Protein AF-0000000077277908 (afdb_homodimer)

Foldseek 3Di:
DPLPQLLVLLLCLVPQDDDVPDDPVVSVVVSVVSVVSNPCVPDDPVCNVFVVVQSVLLNPDPDPVLSVVQSVCGPVRTSVNSCVSVVVVVVVD/DPLPQLLVLLLCLVPQDDDVPDDPVVSVVVSVVSVVSNPCVPDDPVCNVFVVVQSVLLNPDPDPVLSVVQSVCGPVRTSVNSCVSVVVVVVVD

Structure (mmCIF, N/CA/C/O backbone):
data_AF-0000000077277908-model_v1
#
loop_
_entity.id
_entity.type
_entity.pdbx_description
1 polymer 'Uncharacterized protein'
#
loop_
_atom_site.group_PDB
_atom_site.id
_atom_site.type_symbol
_atom_site.label_atom_id
_atom_site.label_alt_id
_atom_site.label_comp_id
_atom_site.label_asym_id
_atom_site.label_entity_id
_atom_site.label_seq_id
_atom_site.pdbx_PDB_ins_code
_atom_site.Cartn_x
_atom_site.Cartn_y
_atom_site.Cartn_z
_atom_site.occupancy
_atom_site.B_iso_or_equiv
_atom_site.auth_seq_id
_atom_site.auth_comp_id
_atom_site.auth_asym_id
_atom_site.auth_atom_id
_atom_site.pdbx_PDB_model_num
ATOM 1 N N . MET A 1 1 ? 16.125 -21.125 9.836 1 35.72 1 MET A N 1
ATOM 2 C CA . MET A 1 1 ? 15.539 -19.875 10.289 1 35.72 1 MET A CA 1
ATOM 3 C C . MET A 1 1 ? 14.305 -19.516 9.453 1 35.72 1 MET A C 1
ATOM 5 O O . MET A 1 1 ? 14.375 -19.484 8.227 1 35.72 1 MET A O 1
ATOM 9 N N . PRO A 1 2 ? 13.102 -19.781 9.789 1 49.22 2 PRO A N 1
ATOM 10 C CA . PRO A 1 2 ? 11.922 -19.797 8.922 1 49.22 2 PRO A CA 1
ATOM 11 C C . PRO A 1 2 ? 11.734 -18.484 8.164 1 49.22 2 PRO A C 1
ATOM 13 O O . PRO A 1 2 ? 11.961 -17.406 8.719 1 49.22 2 PRO A O 1
ATOM 16 N N . THR A 1 3 ? 12.305 -18.391 6.949 1 59.72 3 THR A N 1
ATOM 17 C CA . THR A 1 3 ? 12.289 -17.188 6.113 1 59.72 3 THR A CA 1
ATOM 18 C C . THR A 1 3 ? 10.898 -16.562 6.105 1 59.72 3 THR A C 1
ATOM 20 O O . THR A 1 3 ? 9.906 -17.234 5.816 1 59.72 3 THR A O 1
ATOM 23 N N . GLU A 1 4 ? 10.594 -15.633 6.988 1 71.31 4 GLU A N 1
ATOM 24 C CA . GLU A 1 4 ? 9.32 -14.922 7.031 1 71.31 4 GLU A CA 1
ATOM 25 C C . GLU A 1 4 ? 8.797 -14.648 5.625 1 71.31 4 GLU A C 1
ATOM 27 O O . GLU A 1 4 ? 9.555 -14.273 4.73 1 71.31 4 GLU A O 1
ATOM 32 N N . ASN A 1 5 ? 7.645 -15.328 5.305 1 84.81 5 ASN A N 1
ATOM 33 C CA . ASN A 1 5 ? 6.957 -15.156 4.031 1 84.81 5 ASN A CA 1
ATOM 34 C C . ASN A 1 5 ? 6.621 -13.695 3.768 1 84.81 5 ASN A C 1
ATOM 36 O O . ASN A 1 5 ? 5.758 -13.117 4.434 1 84.81 5 ASN A O 1
ATOM 40 N N . ARG A 1 6 ? 7.469 -13.062 2.994 1 87.38 6 ARG A N 1
ATOM 41 C CA . ARG A 1 6 ? 7.324 -11.641 2.699 1 87.38 6 ARG A CA 1
ATOM 42 C C . ARG A 1 6 ? 5.918 -11.32 2.203 1 87.38 6 ARG A C 1
ATOM 44 O O . ARG A 1 6 ? 5.34 -10.297 2.572 1 87.38 6 ARG A O 1
ATOM 51 N N . CYS A 1 7 ? 5.34 -12.297 1.502 1 89.69 7 CYS A N 1
ATOM 52 C CA . CYS A 1 7 ? 4.02 -12.078 0.917 1 89.69 7 CYS A CA 1
ATOM 53 C C . CYS A 1 7 ? 2.947 -12.016 1.997 1 89.69 7 CYS A C 1
ATOM 55 O O . CYS A 1 7 ? 2.07 -11.148 1.959 1 89.69 7 CYS A O 1
ATOM 57 N N . ILE A 1 8 ? 3.098 -12.891 2.9 1 91.81 8 ILE A N 1
ATOM 58 C CA . ILE A 1 8 ? 2.113 -12.945 3.977 1 91.81 8 ILE A CA 1
ATOM 59 C C . ILE A 1 8 ? 2.252 -11.703 4.859 1 91.81 8 ILE A C 1
ATOM 61 O O . ILE A 1 8 ? 1.251 -11.086 5.238 1 91.81 8 ILE A O 1
ATOM 65 N N . GLU A 1 9 ? 3.467 -11.375 5.129 1 93.12 9 GLU A N 1
ATOM 66 C CA . GLU A 1 9 ? 3.709 -10.211 5.973 1 93.12 9 GLU A CA 1
ATOM 67 C C . GLU A 1 9 ? 3.197 -8.93 5.309 1 93.12 9 GLU A C 1
ATOM 69 O O . GLU A 1 9 ? 2.559 -8.102 5.961 1 93.12 9 GLU A O 1
ATOM 74 N N . ARG A 1 10 ? 3.447 -8.844 4.035 1 92.75 10 ARG A N 1
ATOM 75 C CA . ARG A 1 10 ? 2.988 -7.668 3.301 1 92.75 10 ARG A CA 1
ATOM 76 C C . ARG A 1 10 ? 1.467 -7.637 3.205 1 92.75 10 ARG A C 1
ATOM 78 O O . ARG A 1 10 ? 0.858 -6.566 3.223 1 92.75 10 ARG A O 1
ATOM 85 N N . PHE A 1 11 ? 0.903 -8.797 3.172 1 92.75 11 PHE A N 1
ATOM 86 C CA . PHE A 1 11 ? -0.553 -8.875 3.137 1 92.75 11 PHE A CA 1
ATOM 87 C C . PHE A 1 11 ? -1.155 -8.383 4.449 1 92.75 11 PHE A C 1
ATOM 89 O O . PHE A 1 11 ? -2.113 -7.609 4.445 1 92.75 11 PHE A O 1
ATOM 96 N N . VAL A 1 12 ? -0.606 -8.812 5.473 1 93.62 12 VAL A N 1
ATOM 97 C CA . VAL A 1 12 ? -1.076 -8.406 6.793 1 93.62 12 VAL A CA 1
ATOM 98 C C . VAL A 1 12 ? -0.91 -6.895 6.957 1 93.62 12 VAL A C 1
ATOM 100 O O . VAL A 1 12 ? -1.822 -6.211 7.43 1 93.62 12 VAL A O 1
ATOM 103 N N . PHE A 1 13 ? 0.178 -6.391 6.543 1 94 13 PHE A N 1
ATOM 104 C CA . PHE A 1 13 ? 0.449 -4.957 6.602 1 94 13 PHE A CA 1
ATOM 105 C C . PHE A 1 13 ? -0.586 -4.18 5.797 1 94 13 PHE A C 1
ATOM 107 O O . PHE A 1 13 ? -1.162 -3.209 6.293 1 94 13 PHE A O 1
ATOM 114 N N . ASN A 1 14 ? -0.792 -4.656 4.598 1 92.5 14 ASN A N 1
ATOM 115 C CA . ASN A 1 14 ? -1.685 -3.949 3.688 1 92.5 14 ASN A CA 1
ATOM 116 C C . ASN A 1 14 ? -3.135 -4.023 4.152 1 92.5 14 ASN A C 1
ATOM 118 O O . ASN A 1 14 ? -3.922 -3.111 3.889 1 92.5 14 ASN A O 1
ATOM 122 N N . THR A 1 15 ? -3.516 -5.043 4.906 1 91.62 15 THR A N 1
ATOM 123 C CA . THR A 1 15 ? -4.902 -5.23 5.309 1 91.62 15 THR A CA 1
ATOM 124 C C . THR A 1 15 ? -5.125 -4.723 6.73 1 91.62 15 THR A C 1
ATOM 126 O O . THR A 1 15 ? -6.258 -4.699 7.219 1 91.62 15 THR A O 1
ATOM 129 N N . TRP A 1 16 ? -4.055 -4.305 7.336 1 93.25 16 TRP A N 1
ATOM 130 C CA . TRP A 1 16 ? -4.176 -3.773 8.688 1 93.25 16 TRP A CA 1
ATOM 131 C C . TRP A 1 16 ? -4.98 -2.48 8.695 1 93.25 16 TRP A C 1
ATOM 133 O O . TRP A 1 16 ? -4.742 -1.587 7.883 1 93.25 16 TRP A O 1
ATOM 143 N N . GLN A 1 17 ? -5.953 -2.443 9.539 1 91.62 17 GLN A N 1
ATOM 144 C CA . GLN A 1 17 ? -6.805 -1.265 9.648 1 91.62 17 GLN A CA 1
ATOM 145 C C . GLN A 1 17 ? -6.84 -0.739 11.078 1 91.62 17 GLN A C 1
ATOM 147 O O . GLN A 1 17 ? -6.742 -1.513 12.031 1 91.62 17 GLN A O 1
ATOM 152 N N . GLN A 1 18 ? -7.09 0.529 11.109 1 92.31 18 GLN A N 1
ATOM 153 C CA . GLN A 1 18 ? -7.23 1.148 12.422 1 92.31 18 GLN A CA 1
ATOM 154 C C . GLN A 1 18 ? -8.523 0.705 13.102 1 92.31 18 GLN A C 1
ATOM 156 O O . GLN A 1 18 ? -9.594 0.734 12.492 1 92.31 18 GLN A O 1
ATOM 161 N N . GLN A 1 19 ? -8.359 0.273 14.367 1 90.44 19 GLN A N 1
ATOM 162 C CA . GLN A 1 19 ? -9.523 -0.157 15.133 1 90.44 19 GLN A CA 1
ATOM 163 C C . GLN A 1 19 ? -10.305 1.04 15.664 1 90.44 19 GLN A C 1
ATOM 165 O O . GLN A 1 19 ? -9.734 2.109 15.891 1 90.44 19 GLN A O 1
ATOM 170 N N . PRO A 1 20 ? -11.633 0.754 15.797 1 87.94 20 PRO A N 1
ATOM 171 C CA . PRO A 1 20 ? -12.422 1.844 16.375 1 87.94 20 PRO A CA 1
ATOM 172 C C . PRO A 1 20 ? -11.914 2.275 17.75 1 87.94 20 PRO A C 1
ATOM 174 O O . PRO A 1 20 ? -11.734 1.438 18.641 1 87.94 20 PRO A O 1
ATOM 177 N N . GLY A 1 21 ? -11.609 3.459 17.938 1 87.94 21 GLY A N 1
ATOM 178 C CA . GLY A 1 21 ? -11.141 3.977 19.203 1 87.94 21 GLY A CA 1
ATOM 179 C C . GLY A 1 21 ? -9.633 3.93 19.359 1 87.94 21 GLY A C 1
ATOM 180 O O . GLY A 1 21 ? -9.086 4.402 20.359 1 87.94 21 GLY A O 1
ATOM 181 N N . GLU A 1 22 ? -8.977 3.35 18.438 1 93.06 22 GLU A N 1
ATOM 182 C CA . GLU A 1 22 ? -7.516 3.287 18.469 1 93.06 22 GLU A CA 1
ATOM 183 C C . GLU A 1 22 ? -6.898 4.621 18.062 1 93.06 22 GLU A C 1
ATOM 185 O O . GLU A 1 22 ? -7.168 5.129 16.969 1 93.06 22 GLU A O 1
ATOM 190 N N . PRO A 1 23 ? -6.172 5.133 19.078 1 93.06 23 PRO A N 1
ATOM 191 C CA . PRO A 1 23 ? -5.492 6.371 18.688 1 93.06 23 PRO A CA 1
ATOM 192 C C . PRO A 1 23 ? -4.574 6.191 17.484 1 93.06 23 PRO A C 1
ATOM 194 O O . PRO A 1 23 ? -3.953 5.137 17.328 1 93.06 23 PRO A O 1
ATOM 197 N N . VAL A 1 24 ? -4.508 7.215 16.688 1 93.94 24 VAL A N 1
ATOM 198 C CA . VAL A 1 24 ? -3.725 7.18 15.453 1 93.94 24 VAL A CA 1
ATOM 199 C C . VAL A 1 24 ? -2.268 6.863 15.773 1 93.94 24 VAL A C 1
ATOM 201 O O . VAL A 1 24 ? -1.595 6.16 15.016 1 93.94 24 VAL A O 1
ATOM 204 N N . ALA A 1 25 ? -1.73 7.355 16.859 1 93.81 25 ALA A N 1
ATOM 205 C CA . ALA A 1 25 ? -0.344 7.109 17.25 1 93.81 25 ALA A CA 1
ATOM 206 C C . ALA A 1 25 ? -0.086 5.617 17.438 1 93.81 25 ALA A C 1
ATOM 208 O O . ALA A 1 25 ? 0.958 5.102 17.031 1 93.81 25 ALA A O 1
ATOM 209 N N . GLU A 1 26 ? -1.045 4.961 18 1 95.12 26 GLU A N 1
ATOM 210 C CA . GLU A 1 26 ? -0.924 3.52 18.203 1 95.12 26 GLU A CA 1
ATOM 211 C C . GLU A 1 2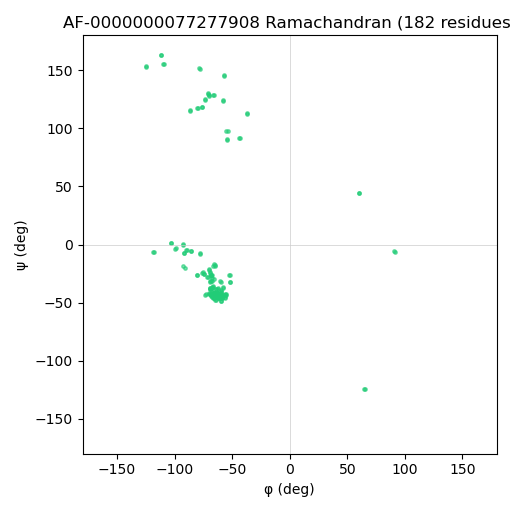6 ? -1.071 2.76 16.891 1 95.12 26 GLU A C 1
ATOM 213 O O . GLU A 1 26 ? -0.353 1.788 16.656 1 95.12 26 GLU A O 1
ATOM 218 N N . PHE A 1 27 ? -2.041 3.244 16.188 1 95 27 PHE A N 1
ATOM 219 C CA . PHE A 1 27 ? -2.271 2.646 14.867 1 95 27 PHE A CA 1
ATOM 220 C C . PHE A 1 27 ? -1.009 2.705 14.023 1 95 27 PHE A C 1
ATOM 222 O O . PHE A 1 27 ? -0.587 1.694 13.453 1 95 27 PHE A O 1
ATOM 229 N N . VAL A 1 28 ? -0.341 3.832 13.992 1 95.38 28 VAL A N 1
ATOM 230 C CA . VAL A 1 28 ? 0.857 4.039 13.188 1 95.38 28 VAL A CA 1
ATOM 231 C C . VAL A 1 28 ? 2.002 3.189 13.734 1 95.38 28 VAL A C 1
ATOM 233 O O . VAL A 1 28 ? 2.795 2.637 12.969 1 95.38 28 VAL A O 1
ATOM 236 N N . ALA A 1 29 ? 2.07 3.105 15.039 1 95.75 29 ALA A N 1
ATOM 237 C CA . ALA A 1 29 ? 3.094 2.258 15.648 1 95.75 29 ALA A CA 1
ATOM 238 C C . ALA A 1 29 ? 2.936 0.806 15.203 1 95.75 29 ALA A C 1
ATOM 240 O O . ALA A 1 29 ? 3.926 0.122 14.93 1 95.75 29 ALA A O 1
ATOM 241 N N . ASP A 1 30 ? 1.704 0.417 15.164 1 95.94 30 ASP A N 1
ATOM 242 C CA . ASP A 1 30 ? 1.42 -0.938 14.695 1 95.94 30 ASP A CA 1
ATOM 243 C C . ASP A 1 30 ? 1.831 -1.116 13.234 1 95.94 30 ASP A C 1
ATOM 245 O O . ASP A 1 30 ? 2.449 -2.121 12.883 1 95.94 30 ASP A O 1
ATOM 249 N N . LEU A 1 31 ? 1.535 -0.118 12.422 1 95.12 31 LEU A N 1
ATOM 250 C CA . LEU A 1 31 ? 1.876 -0.174 11 1 95.12 31 LEU A CA 1
ATOM 251 C C . LEU A 1 31 ? 3.387 -0.243 10.805 1 95.12 31 LEU A C 1
ATOM 253 O O . LEU A 1 31 ? 3.879 -1.032 10 1 95.12 31 LEU A O 1
ATOM 257 N N . LEU A 1 32 ? 4.133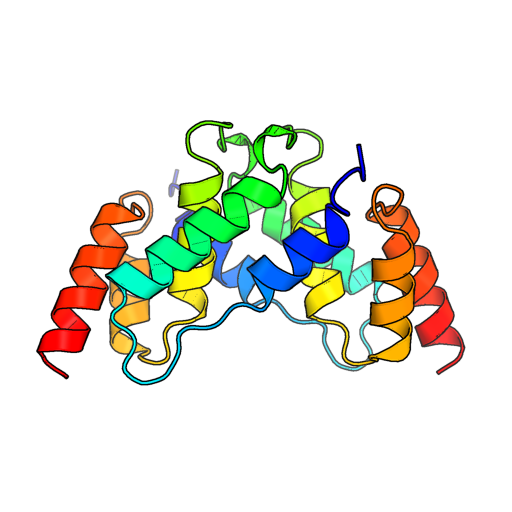 0.532 11.578 1 95.44 32 LEU A N 1
ATOM 258 C CA . LEU A 1 32 ? 5.586 0.552 11.477 1 95.44 32 LEU A CA 1
ATOM 259 C C . LEU A 1 32 ? 6.18 -0.776 11.938 1 95.44 32 LEU A C 1
ATOM 261 O O . LEU A 1 32 ? 7.164 -1.254 11.359 1 95.44 32 LEU A O 1
ATOM 265 N N . ARG A 1 33 ? 5.59 -1.279 12.883 1 95.06 33 ARG A N 1
ATOM 266 C CA . ARG A 1 33 ? 6.027 -2.588 13.367 1 95.06 33 ARG A CA 1
ATOM 267 C C . ARG A 1 33 ? 5.812 -3.66 12.297 1 95.06 33 ARG A C 1
ATOM 269 O O . ARG A 1 33 ? 6.711 -4.457 12.023 1 95.06 33 ARG A O 1
ATOM 276 N N . LEU A 1 34 ? 4.621 -3.615 11.758 1 94.69 34 LEU A N 1
ATOM 277 C CA . LEU A 1 34 ? 4.309 -4.578 10.711 1 94.69 34 LEU A CA 1
ATOM 278 C C . LEU A 1 34 ? 5.207 -4.371 9.492 1 94.69 34 LEU A C 1
ATOM 280 O O . LEU A 1 34 ? 5.699 -5.336 8.906 1 94.69 34 LEU A O 1
ATOM 284 N N . ALA A 1 35 ? 5.441 -3.135 9.109 1 94.19 35 ALA A N 1
ATOM 285 C CA . ALA A 1 35 ? 6.27 -2.791 7.957 1 94.19 35 ALA A CA 1
ATOM 286 C C . ALA A 1 35 ? 7.691 -3.322 8.125 1 94.19 35 ALA A C 1
ATOM 288 O O . ALA A 1 35 ? 8.352 -3.656 7.137 1 94.19 35 ALA A O 1
ATOM 289 N N . SER A 1 36 ? 8.164 -3.385 9.359 1 92.88 36 SER A N 1
ATOM 290 C CA . SER A 1 36 ? 9.531 -3.805 9.648 1 92.88 36 SER A CA 1
ATOM 291 C C . SER A 1 36 ? 9.758 -5.266 9.266 1 92.88 36 SER A C 1
ATOM 293 O O . SER A 1 36 ? 10.891 -5.691 9.047 1 92.88 36 SER A O 1
ATOM 295 N N . THR A 1 37 ? 8.664 -6.008 9.094 1 91.94 37 THR A N 1
ATOM 296 C CA . THR A 1 37 ? 8.781 -7.426 8.766 1 91.94 37 THR A CA 1
ATOM 297 C C . THR A 1 37 ? 8.5 -7.66 7.281 1 91.94 37 THR A C 1
ATOM 299 O O . THR A 1 37 ? 8.594 -8.789 6.797 1 91.94 37 THR A O 1
ATOM 302 N N . CYS A 1 38 ? 8.234 -6.676 6.508 1 92.38 38 CYS A N 1
ATOM 303 C CA . CYS A 1 38 ? 7.805 -6.797 5.117 1 92.38 38 CYS A CA 1
ATOM 304 C C . CYS A 1 38 ? 9 -6.75 4.172 1 92.38 38 CYS A C 1
ATOM 306 O O . CYS A 1 38 ? 8.852 -6.953 2.967 1 92.38 38 CYS A O 1
ATOM 308 N N . GLN A 1 39 ? 10.172 -6.48 4.668 1 90.75 39 GLN A N 1
ATOM 309 C CA . GLN A 1 39 ? 11.398 -6.402 3.883 1 90.75 39 GLN A CA 1
ATOM 310 C C . GLN A 1 39 ? 11.297 -5.312 2.818 1 90.75 39 GLN A C 1
ATOM 312 O O . GLN A 1 39 ? 11.703 -5.52 1.673 1 90.75 39 GLN A O 1
ATOM 317 N N . PHE A 1 40 ? 10.828 -4.219 3.146 1 91.5 40 PHE A N 1
ATOM 318 C CA . PHE A 1 40 ? 10.727 -3.104 2.215 1 91.5 40 PHE A CA 1
ATOM 319 C C . PHE A 1 40 ? 12.102 -2.541 1.885 1 91.5 40 PHE A C 1
ATOM 321 O O . PHE A 1 40 ? 12.273 -1.853 0.876 1 91.5 40 PHE A O 1
ATOM 328 N N . GLU A 1 41 ? 13.016 -2.803 2.748 1 88.31 41 GLU A N 1
ATOM 329 C CA . GLU A 1 41 ? 14.383 -2.324 2.543 1 88.31 41 GLU A CA 1
ATOM 330 C C . GLU A 1 41 ? 15.016 -2.979 1.32 1 88.31 41 GLU A C 1
ATOM 332 O O . GLU A 1 41 ? 16.047 -2.51 0.822 1 88.31 41 GLU A O 1
ATOM 337 N N . LYS A 1 42 ? 14.398 -4.078 0.939 1 87.19 42 LYS A N 1
ATOM 338 C CA . LYS A 1 42 ? 14.922 -4.789 -0.223 1 87.19 42 LYS A CA 1
ATOM 339 C C . LYS A 1 42 ? 14.359 -4.219 -1.52 1 87.19 42 LYS A C 1
ATOM 341 O O . LYS A 1 42 ? 14.781 -4.602 -2.611 1 87.19 42 LYS A O 1
ATOM 346 N N .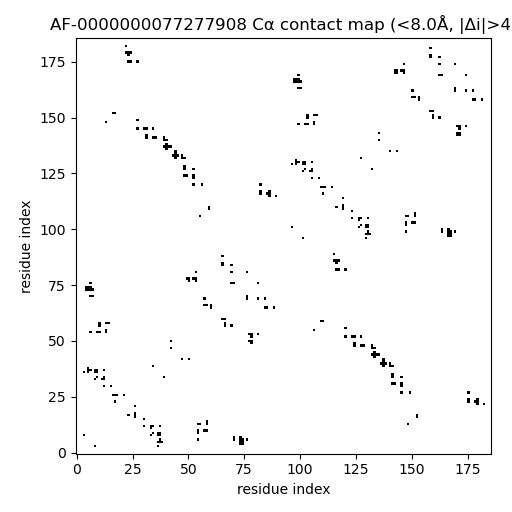 LEU A 1 43 ? 13.461 -3.324 -1.374 1 89.94 43 LEU A N 1
ATOM 347 C CA . LEU A 1 43 ? 12.867 -2.711 -2.557 1 89.94 43 LEU A CA 1
ATOM 348 C C . LEU A 1 43 ? 13.875 -1.805 -3.262 1 89.94 43 LEU A C 1
ATOM 350 O O . LEU A 1 43 ? 14.641 -1.095 -2.605 1 89.94 43 LEU A O 1
ATOM 354 N N . THR A 1 44 ? 14.031 -1.997 -4.527 1 89.88 44 THR A N 1
ATOM 355 C CA . THR A 1 44 ? 14.891 -1.173 -5.371 1 89.88 44 THR A CA 1
ATOM 356 C C . THR A 1 44 ? 14.055 -0.319 -6.32 1 89.88 44 THR A C 1
ATOM 358 O O . THR A 1 44 ? 12.875 -0.599 -6.539 1 89.88 44 THR A O 1
ATOM 361 N N . PRO A 1 45 ? 14.594 0.767 -6.766 1 89.19 45 PRO A N 1
ATOM 362 C CA . PRO A 1 45 ? 13.859 1.599 -7.723 1 89.19 45 PRO A CA 1
ATOM 363 C C . PRO A 1 45 ? 13.359 0.809 -8.93 1 89.19 45 PRO A C 1
ATOM 365 O O . PRO A 1 45 ? 12.359 1.182 -9.547 1 89.19 45 PRO A O 1
ATOM 368 N N . GLU A 1 46 ? 14.086 -0.298 -9.227 1 89.12 46 GLU A N 1
ATOM 369 C CA . GLU A 1 46 ? 13.742 -1.099 -10.398 1 89.12 46 GLU A CA 1
ATOM 370 C C . GLU A 1 46 ? 12.578 -2.037 -10.109 1 89.12 46 GLU A C 1
ATOM 372 O O . GLU A 1 46 ? 11.828 -2.398 -11.016 1 89.12 46 GLU A O 1
ATOM 377 N N . ASN A 1 47 ? 12.391 -2.408 -8.906 1 91.62 47 ASN A N 1
ATOM 378 C CA . ASN A 1 47 ? 11.391 -3.43 -8.602 1 91.62 47 ASN A CA 1
ATOM 379 C C . ASN A 1 47 ? 10.297 -2.891 -7.695 1 91.62 47 ASN A C 1
ATOM 381 O O . ASN A 1 47 ? 9.289 -3.564 -7.461 1 91.62 47 ASN A O 1
ATOM 385 N N . VAL A 1 48 ? 10.438 -1.698 -7.215 1 92.38 48 VAL A N 1
ATOM 386 C CA . VAL A 1 48 ? 9.547 -1.129 -6.207 1 92.38 48 VAL A CA 1
ATOM 387 C C . VAL A 1 48 ? 8.125 -1.021 -6.773 1 92.38 48 VAL A C 1
ATOM 389 O O . VAL A 1 48 ? 7.152 -1.347 -6.094 1 92.38 48 VAL A O 1
ATOM 392 N N . ASN A 1 49 ? 7.973 -0.61 -8.016 1 93.81 49 ASN A N 1
ATOM 393 C CA . ASN A 1 49 ? 6.656 -0.485 -8.625 1 93.81 49 ASN A CA 1
ATOM 394 C C . ASN A 1 49 ? 5.961 -1.837 -8.742 1 93.81 49 ASN A C 1
ATOM 396 O O . ASN A 1 49 ? 4.762 -1.948 -8.461 1 93.81 49 ASN A O 1
ATOM 400 N N . ASP A 1 50 ? 6.742 -2.848 -9.055 1 93.81 50 ASP A N 1
ATOM 401 C CA . ASP A 1 50 ? 6.211 -4.199 -9.188 1 93.81 50 ASP A CA 1
ATOM 402 C C . ASP A 1 50 ? 5.773 -4.754 -7.836 1 93.81 50 ASP A C 1
ATOM 404 O O . ASP A 1 50 ? 4.695 -5.344 -7.719 1 93.81 50 ASP A O 1
ATOM 408 N N . GLU A 1 51 ? 6.613 -4.523 -6.902 1 92.5 51 GLU A N 1
ATOM 409 C CA . GLU A 1 51 ? 6.371 -5.066 -5.566 1 92.5 51 GLU A CA 1
ATOM 410 C C . GLU A 1 51 ? 5.152 -4.41 -4.918 1 92.5 51 GLU A C 1
ATOM 412 O O . GLU A 1 51 ? 4.316 -5.09 -4.328 1 92.5 51 GLU A O 1
ATOM 417 N N . LEU A 1 52 ? 5.039 -3.115 -5.047 1 92.75 52 LEU A N 1
ATOM 418 C CA . LEU A 1 52 ? 3.914 -2.395 -4.465 1 92.75 52 LEU A CA 1
ATOM 419 C C . LEU A 1 52 ? 2.617 -2.732 -5.191 1 92.75 52 LEU A C 1
ATOM 421 O O . LEU A 1 52 ? 1.567 -2.881 -4.559 1 92.75 52 LEU A O 1
ATOM 425 N N . SER A 1 53 ? 2.684 -2.865 -6.426 1 94.62 53 SER A N 1
ATOM 426 C CA . SER A 1 53 ? 1.518 -3.244 -7.219 1 94.62 53 SER A CA 1
ATOM 427 C C . SER A 1 53 ? 1.062 -4.66 -6.887 1 94.62 53 SER A C 1
ATOM 429 O O . SER A 1 53 ? -0.139 -4.941 -6.859 1 94.62 53 SER A O 1
ATOM 431 N N . LEU A 1 54 ? 2.066 -5.539 -6.734 1 94.25 54 LEU A N 1
ATOM 432 C CA . LEU A 1 54 ? 1.762 -6.906 -6.332 1 94.25 54 LEU A CA 1
ATOM 433 C C . LEU A 1 54 ? 0.964 -6.93 -5.031 1 94.25 54 LEU A C 1
ATOM 435 O O . LEU A 1 54 ? -0.012 -7.672 -4.91 1 94.25 54 LEU A O 1
ATOM 439 N N . GLY A 1 55 ? 1.391 -6.109 -4.102 1 92.06 55 GLY A N 1
ATOM 440 C CA . GLY A 1 55 ? 0.646 -6.008 -2.857 1 92.06 55 GLY A CA 1
ATOM 441 C C . GLY A 1 55 ? -0.793 -5.57 -3.057 1 92.06 55 GLY A C 1
ATOM 442 O O . GLY A 1 55 ? -1.712 -6.168 -2.494 1 92.06 55 GLY A O 1
ATOM 443 N N . LYS A 1 56 ? -0.908 -4.586 -3.895 1 92.62 56 LYS A N 1
ATOM 444 C CA . LYS A 1 56 ? -2.24 -4.066 -4.195 1 92.62 56 LYS A CA 1
ATOM 445 C C . LYS A 1 56 ? -3.102 -5.125 -4.879 1 92.62 56 LYS A C 1
ATOM 447 O O . LYS A 1 56 ? -4.293 -5.242 -4.594 1 92.62 56 LYS A O 1
ATOM 452 N N . LEU A 1 57 ? -2.518 -5.816 -5.75 1 94.12 57 LEU A N 1
ATOM 453 C CA . LEU A 1 57 ? -3.219 -6.871 -6.477 1 94.12 57 LEU A CA 1
ATOM 454 C C . LEU A 1 57 ? -3.705 -7.957 -5.52 1 94.12 57 LEU A C 1
ATOM 456 O O . LEU A 1 57 ? -4.875 -8.344 -5.559 1 94.12 57 LEU A O 1
ATOM 460 N N . VAL A 1 58 ? -2.871 -8.383 -4.645 1 93.69 58 VAL A N 1
ATOM 461 C CA . VAL A 1 58 ? -3.186 -9.469 -3.717 1 93.69 58 VAL A CA 1
ATOM 462 C C . VAL A 1 58 ? -4.305 -9.031 -2.775 1 93.69 58 VAL A C 1
ATOM 464 O O . VAL A 1 58 ? -5.25 -9.781 -2.531 1 93.69 58 VAL A O 1
ATOM 467 N N . CYS A 1 59 ? -4.234 -7.844 -2.324 1 90.75 59 CYS A N 1
ATOM 468 C CA . CYS A 1 59 ? -5.219 -7.332 -1.381 1 90.75 59 CYS A CA 1
ATOM 469 C C . CYS A 1 59 ? -6.539 -7.035 -2.078 1 90.75 59 CYS A C 1
ATOM 471 O O . CYS A 1 59 ? -7.602 -7.078 -1.454 1 90.75 59 CYS A O 1
ATOM 473 N N . GLY A 1 60 ? -6.465 -6.773 -3.34 1 89.81 60 GLY A N 1
ATOM 474 C CA . GLY A 1 60 ? -7.648 -6.359 -4.074 1 89.81 60 GLY A CA 1
ATOM 475 C C . GLY A 1 60 ? -8.43 -7.523 -4.656 1 89.81 60 GLY A C 1
ATOM 476 O O . GLY A 1 60 ? -9.5 -7.336 -5.238 1 89.81 60 GLY A O 1
ATOM 477 N N . LEU A 1 61 ? -7.922 -8.656 -4.523 1 91.12 61 LEU A N 1
ATOM 478 C CA . LEU A 1 61 ? -8.586 -9.82 -5.086 1 91.12 61 LEU A CA 1
ATOM 479 C C . LEU A 1 61 ? -9.82 -10.188 -4.273 1 91.12 61 LEU A C 1
ATOM 481 O O . LEU A 1 61 ? -9.742 -10.375 -3.057 1 91.12 61 LEU A O 1
ATOM 485 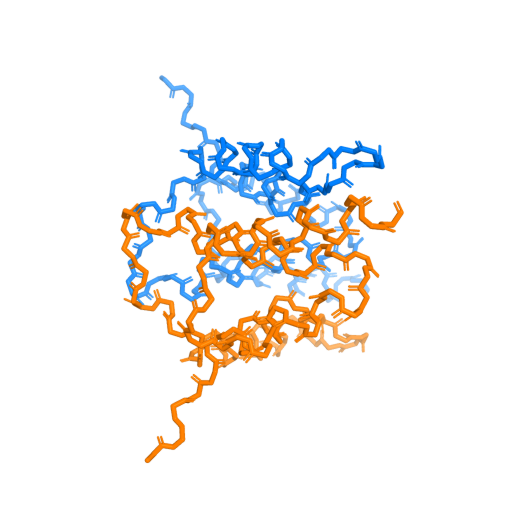N N . PRO A 1 62 ? -10.977 -10.273 -4.969 1 85.75 62 PRO A N 1
ATOM 486 C CA . PRO A 1 62 ? -12.203 -10.641 -4.258 1 85.75 62 PRO A CA 1
ATOM 487 C C . PRO A 1 62 ? -12.273 -12.133 -3.938 1 85.75 62 PRO A C 1
ATOM 489 O O . PRO A 1 62 ? -12.938 -12.531 -2.979 1 85.75 62 PRO A O 1
ATOM 492 N N . ASP A 1 63 ? -11.57 -12.93 -4.703 1 88.94 63 ASP A N 1
ATOM 493 C CA . ASP A 1 63 ? -11.586 -14.383 -4.543 1 88.94 63 ASP A CA 1
ATOM 494 C C . ASP A 1 63 ? -10.562 -14.836 -3.508 1 88.94 63 ASP A C 1
ATOM 496 O O . ASP A 1 63 ? -9.352 -14.742 -3.744 1 88.94 63 ASP A O 1
ATOM 500 N N . SER A 1 64 ? -11.117 -15.383 -2.477 1 92.25 64 SER A N 1
ATOM 501 C CA . SER A 1 64 ? -10.242 -15.797 -1.385 1 92.25 64 SER A CA 1
ATOM 502 C C . SER A 1 64 ? -9.383 -16.984 -1.79 1 92.25 64 SER A C 1
ATOM 504 O O . SER A 1 64 ? -8.258 -17.141 -1.31 1 92.25 64 SER A O 1
ATOM 506 N N . ALA A 1 65 ? -9.93 -17.828 -2.658 1 93.62 65 ALA A N 1
ATOM 507 C CA . ALA A 1 65 ? -9.172 -18.984 -3.111 1 93.62 65 ALA A CA 1
ATOM 508 C C . ALA A 1 65 ? -7.938 -18.562 -3.898 1 93.62 65 ALA A C 1
ATOM 510 O O . ALA A 1 65 ? -6.852 -19.109 -3.705 1 93.62 65 ALA A O 1
ATOM 511 N N . VAL A 1 66 ? -8.156 -17.594 -4.77 1 93.94 66 VAL A N 1
ATOM 512 C CA . VAL A 1 66 ? -7.051 -17.094 -5.578 1 93.94 66 VAL A CA 1
ATOM 513 C C . VAL A 1 66 ? -6.031 -16.391 -4.68 1 93.94 66 VAL A C 1
ATOM 515 O O . VAL A 1 66 ? -4.82 -16.578 -4.844 1 93.94 66 VAL A O 1
ATOM 518 N N . ARG A 1 67 ? -6.465 -15.648 -3.76 1 93.44 67 ARG A N 1
ATOM 519 C CA . ARG A 1 67 ? -5.602 -14.969 -2.801 1 93.44 67 ARG A CA 1
ATOM 520 C C . ARG A 1 67 ? -4.75 -15.961 -2.021 1 93.44 67 ARG A C 1
ATOM 522 O O . ARG A 1 67 ? -3.545 -15.766 -1.863 1 93.44 67 ARG A O 1
ATOM 529 N N . HIS A 1 68 ? -5.371 -17 -1.551 1 94.12 68 HIS A N 1
ATOM 530 C CA . HIS A 1 68 ? -4.668 -18.031 -0.794 1 94.12 68 HIS A CA 1
ATOM 531 C C . HIS A 1 68 ? -3.57 -18.672 -1.633 1 94.12 68 HIS A C 1
ATOM 533 O O . HIS A 1 68 ? -2.475 -18.938 -1.133 1 94.12 68 HIS A O 1
ATOM 539 N N . ARG A 1 69 ? -3.898 -18.938 -2.828 1 93.75 69 ARG A N 1
ATOM 540 C CA . ARG A 1 69 ? -2.926 -19.516 -3.748 1 93.75 69 ARG A CA 1
ATOM 541 C C . ARG A 1 69 ? -1.713 -18.594 -3.908 1 93.75 69 ARG A C 1
ATOM 543 O O . ARG A 1 69 ? -0.573 -19.062 -3.902 1 93.75 69 ARG A O 1
ATOM 550 N N . LEU A 1 70 ? -1.957 -17.328 -4.059 1 94.06 70 LEU A N 1
ATOM 551 C CA . LEU A 1 70 ? -0.875 -16.359 -4.195 1 94.06 70 LEU A CA 1
ATOM 552 C C . LEU A 1 70 ? -0.01 -16.328 -2.938 1 94.06 70 LEU A C 1
ATOM 554 O O . LEU A 1 70 ? 1.22 -16.359 -3.025 1 94.06 70 LEU A O 1
ATOM 558 N N . LEU A 1 71 ? -0.586 -16.328 -1.767 1 93.5 71 LEU A N 1
ATOM 559 C CA . LEU A 1 71 ? 0.122 -16.25 -0.493 1 93.5 71 LEU A CA 1
ATOM 560 C C . LEU A 1 71 ? 0.944 -17.516 -0.258 1 93.5 71 LEU A C 1
ATOM 562 O O . LEU A 1 71 ? 2.004 -17.469 0.372 1 93.5 71 LEU A O 1
ATOM 566 N N . GLU A 1 72 ? 0.429 -18.594 -0.837 1 92.06 72 GLU A N 1
ATOM 567 C CA . GLU A 1 72 ? 1.116 -19.875 -0.688 1 92.06 72 GLU A CA 1
ATOM 568 C C . GLU A 1 72 ? 2.439 -19.875 -1.446 1 92.06 72 GLU A C 1
ATOM 570 O O . GLU A 1 72 ? 3.359 -20.625 -1.094 1 92.06 72 GLU A O 1
ATOM 575 N N . GLU A 1 73 ? 2.48 -19.031 -2.436 1 91.5 73 GLU A N 1
ATOM 576 C CA . GLU A 1 73 ? 3.721 -18.953 -3.201 1 91.5 73 GLU A CA 1
ATOM 577 C C . GLU A 1 73 ? 4.852 -18.375 -2.359 1 91.5 73 GLU A C 1
ATOM 579 O O . GLU A 1 73 ? 6.023 -18.656 -2.605 1 91.5 73 GLU A O 1
ATOM 584 N N . GLY A 1 74 ? 4.531 -17.578 -1.375 1 85.12 74 GLY A N 1
ATOM 585 C CA . GLY A 1 74 ? 5.496 -17.016 -0.443 1 85.12 74 GLY A CA 1
ATOM 586 C C . GLY A 1 74 ? 6.488 -16.078 -1.106 1 85.12 74 GLY A C 1
ATOM 587 O O . GLY A 1 74 ? 6.098 -15.156 -1.824 1 85.12 74 GLY A O 1
ATOM 588 N N . ASN A 1 75 ? 7.836 -16.406 -0.921 1 85.94 75 ASN A N 1
ATOM 589 C CA . ASN A 1 75 ? 8.922 -15.547 -1.396 1 85.94 75 ASN A CA 1
ATOM 590 C C . ASN A 1 75 ? 9.141 -15.703 -2.898 1 85.94 75 ASN A C 1
ATOM 592 O O . ASN A 1 75 ? 9.82 -14.883 -3.52 1 85.94 75 ASN A O 1
ATOM 596 N N . ASN A 1 76 ? 8.453 -16.656 -3.451 1 88.38 76 ASN A N 1
ATOM 597 C CA . ASN A 1 76 ? 8.609 -16.906 -4.879 1 88.38 76 ASN A CA 1
ATOM 598 C C . ASN A 1 76 ? 7.566 -16.141 -5.695 1 88.38 76 ASN A C 1
ATOM 600 O O . ASN A 1 76 ? 7.602 -16.156 -6.926 1 88.38 76 ASN A O 1
ATOM 604 N N . LEU A 1 77 ? 6.785 -15.469 -5.02 1 92.69 77 LEU A N 1
ATOM 605 C CA . LEU A 1 77 ? 5.707 -14.766 -5.711 1 92.69 77 LEU A CA 1
ATOM 606 C C . LEU A 1 77 ? 6.219 -13.477 -6.34 1 92.69 77 LEU A C 1
ATOM 608 O O . LEU A 1 77 ? 6.84 -12.656 -5.664 1 92.69 77 LEU A O 1
ATOM 612 N N . THR A 1 78 ? 6.152 -13.375 -7.648 1 93.38 78 THR A N 1
ATOM 613 C CA . THR A 1 78 ? 6.457 -12.156 -8.391 1 93.38 78 THR A CA 1
ATOM 614 C C . THR A 1 78 ? 5.195 -11.586 -9.023 1 93.38 78 THR A C 1
ATOM 616 O O . THR A 1 78 ? 4.16 -12.25 -9.086 1 93.38 78 THR A O 1
ATOM 619 N N . LEU A 1 79 ? 5.27 -10.375 -9.406 1 94.88 79 LEU A N 1
ATOM 620 C CA . LEU A 1 79 ? 4.125 -9.742 -10.062 1 94.88 79 LEU A CA 1
ATOM 621 C C . LEU A 1 79 ? 3.695 -10.539 -11.289 1 94.88 79 LEU A C 1
ATOM 623 O O . LEU A 1 79 ? 2.502 -10.773 -11.492 1 94.88 79 LEU A O 1
ATOM 627 N N . ASP A 1 80 ? 4.688 -10.977 -12.055 1 94.88 80 ASP A N 1
ATOM 628 C CA . ASP A 1 80 ? 4.395 -11.742 -13.258 1 94.88 80 ASP A CA 1
ATOM 629 C C . ASP A 1 80 ? 3.688 -13.055 -12.914 1 94.88 80 ASP A C 1
ATOM 631 O O . ASP A 1 80 ? 2.707 -13.422 -13.562 1 94.88 80 ASP A O 1
ATOM 635 N N . LYS A 1 81 ? 4.176 -13.711 -11.945 1 95.25 81 LYS A N 1
ATOM 636 C CA . LYS A 1 81 ? 3.564 -14.969 -11.516 1 95.25 81 LYS A CA 1
ATOM 637 C C . LYS A 1 81 ? 2.152 -14.734 -10.992 1 95.25 81 LYS A C 1
ATOM 639 O O . LYS A 1 81 ? 1.243 -15.523 -11.266 1 95.25 81 LYS A O 1
ATOM 644 N N . ALA A 1 82 ? 1.972 -13.719 -10.227 1 95.88 82 ALA A N 1
ATOM 645 C CA . ALA A 1 82 ? 0.659 -13.367 -9.688 1 95.88 82 ALA A CA 1
ATOM 646 C C . ALA A 1 82 ? -0.345 -13.117 -10.805 1 95.88 82 ALA A C 1
ATOM 648 O O . ALA A 1 82 ? -1.473 -13.617 -10.766 1 95.88 82 ALA A O 1
ATOM 649 N N . ILE A 1 83 ? 0.073 -12.383 -11.781 1 95.38 83 ILE A N 1
ATOM 650 C CA . ILE A 1 83 ? -0.784 -12.078 -12.922 1 95.38 83 ILE A CA 1
ATOM 651 C C . ILE A 1 83 ? -1.221 -13.375 -13.602 1 95.38 83 ILE A C 1
ATOM 653 O O . ILE A 1 83 ? -2.396 -13.547 -13.93 1 95.38 83 ILE A O 1
ATOM 657 N N . THR A 1 84 ? -0.25 -14.234 -13.75 1 95.31 84 THR A N 1
ATOM 658 C CA . THR A 1 84 ? -0.518 -15.508 -14.414 1 95.31 84 THR A CA 1
ATOM 659 C C . THR A 1 84 ? -1.546 -16.328 -13.625 1 95.31 84 THR A C 1
ATOM 661 O O . THR A 1 84 ? -2.496 -16.844 -14.211 1 95.31 84 THR A O 1
ATOM 664 N N . ILE A 1 85 ? -1.409 -16.391 -12.383 1 94.88 85 ILE A N 1
ATOM 665 C CA . ILE A 1 85 ? -2.303 -17.172 -11.523 1 94.88 85 ILE A CA 1
ATOM 666 C C . ILE A 1 85 ? -3.701 -16.562 -11.555 1 94.88 85 ILE A C 1
ATOM 668 O O . ILE A 1 85 ? -4.695 -17.266 -11.719 1 94.88 85 ILE A O 1
ATOM 672 N N . VAL A 1 86 ? -3.789 -15.266 -11.422 1 94.19 86 VAL A N 1
ATOM 673 C CA . VAL A 1 86 ? -5.07 -14.57 -11.383 1 94.19 86 VAL A CA 1
ATOM 674 C C . VAL A 1 86 ? -5.754 -14.672 -12.75 1 94.19 86 VAL A C 1
ATOM 676 O O . VAL A 1 86 ? -6.969 -14.883 -12.828 1 94.19 86 VAL A O 1
ATOM 679 N N . GLN A 1 87 ? -4.926 -14.492 -13.75 1 92.81 87 GLN A N 1
ATOM 680 C CA . GLN A 1 87 ? -5.461 -14.602 -15.109 1 92.81 87 GLN A CA 1
ATOM 681 C C . GLN A 1 87 ? -6.086 -15.969 -15.344 1 92.81 87 GLN A C 1
ATOM 683 O O . GL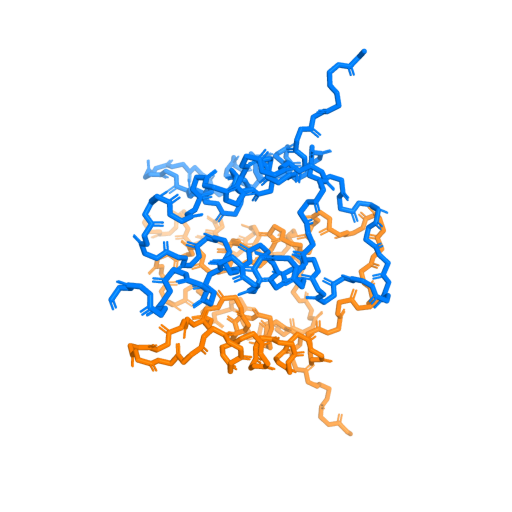N A 1 87 ? -7.133 -16.078 -15.984 1 92.81 87 GLN A O 1
ATOM 688 N N . CYS A 1 88 ? -5.418 -16.984 -14.898 1 92.12 88 CYS A N 1
ATOM 689 C CA . CYS A 1 88 ? -5.926 -18.344 -15.016 1 92.12 88 CYS A CA 1
ATOM 690 C C . CYS A 1 88 ? -7.227 -18.516 -14.242 1 92.12 88 CYS A C 1
ATOM 692 O O . CYS A 1 88 ? -8.164 -19.141 -14.719 1 92.12 88 CYS A O 1
ATOM 694 N N . ALA A 1 89 ? -7.32 -17.891 -13.094 1 89.31 89 ALA A N 1
ATOM 695 C CA . ALA A 1 89 ? -8.523 -17.969 -12.266 1 89.31 89 ALA A CA 1
ATOM 696 C C . ALA A 1 89 ? -9.688 -17.219 -12.922 1 89.31 89 ALA A C 1
ATOM 698 O O . ALA A 1 89 ? -10.836 -17.641 -12.828 1 89.31 89 ALA A O 1
ATOM 699 N N . GLU A 1 90 ? -9.391 -16.094 -13.57 1 87.19 90 GLU A N 1
ATOM 700 C CA . GLU A 1 90 ? -10.406 -15.305 -14.266 1 87.19 90 GLU A CA 1
ATOM 701 C C . GLU A 1 90 ? -10.969 -16.062 -15.469 1 87.19 90 GLU A C 1
ATOM 703 O O . GLU A 1 90 ? -12.125 -15.867 -15.844 1 87.19 90 GLU A O 1
ATOM 708 N N . GLN A 1 91 ? -10.086 -16.75 -16.047 1 85.12 91 GLN A N 1
ATOM 709 C CA . GLN A 1 91 ? -10.508 -17.5 -17.219 1 85.12 91 GLN A CA 1
ATOM 710 C C . GLN A 1 91 ? -11.391 -18.688 -16.828 1 85.12 91 GLN A C 1
ATOM 712 O O . GLN A 1 91 ? -12.289 -19.062 -17.578 1 85.12 91 GLN A O 1
ATOM 717 N N . VAL A 1 92 ? -11.164 -19.188 -15.609 1 76.81 92 VAL A N 1
ATOM 718 C CA . VAL A 1 92 ? -11.914 -20.359 -15.195 1 76.81 92 VAL A CA 1
ATOM 719 C C . VAL A 1 92 ? -13.203 -19.938 -14.484 1 76.81 92 VAL A C 1
ATOM 721 O O . VAL A 1 92 ? -14.125 -20.734 -14.328 1 76.81 92 VAL A O 1
ATOM 724 N N . ALA A 1 93 ? -13.148 -18.672 -14.023 1 64.69 93 ALA A N 1
ATOM 725 C CA . ALA A 1 93 ? -14.383 -18.203 -13.391 1 64.69 93 ALA A CA 1
ATOM 726 C C . ALA A 1 93 ? -15.43 -17.844 -14.438 1 64.69 93 ALA A C 1
ATOM 728 O O . ALA A 1 93 ? -15.18 -17.953 -15.641 1 64.69 93 ALA A O 1
ATOM 729 N N . MET B 1 1 ? 7.188 23.906 -13.484 1 35.38 1 MET B N 1
ATOM 730 C CA . MET B 1 1 ? 6.797 22.531 -13.812 1 35.38 1 MET B CA 1
ATOM 731 C C . MET B 1 1 ? 5.969 21.922 -12.688 1 35.38 1 MET B C 1
ATOM 733 O O . MET B 1 1 ? 6.387 21.938 -11.531 1 35.38 1 MET B O 1
ATOM 737 N N . PRO B 1 2 ? 4.691 21.875 -12.672 1 49.41 2 PRO B N 1
ATOM 738 C CA . PRO B 1 2 ? 3.832 21.625 -11.516 1 49.41 2 PRO B CA 1
ATOM 739 C C . PRO B 1 2 ? 4.18 20.328 -10.781 1 49.41 2 PRO B C 1
ATOM 741 O O . PRO B 1 2 ? 4.484 19.328 -11.43 1 49.41 2 PRO B O 1
ATOM 744 N N . THR B 1 3 ? 5.078 20.406 -9.789 1 59.88 3 THR B N 1
ATOM 745 C CA . THR B 1 3 ? 5.578 19.266 -9.031 1 59.88 3 THR B CA 1
ATOM 746 C C . THR B 1 3 ? 4.438 18.312 -8.656 1 59.88 3 THR B C 1
ATOM 748 O O . THR B 1 3 ? 3.438 18.75 -8.07 1 59.88 3 THR B O 1
ATOM 751 N N . GLU B 1 4 ? 4.125 17.312 -9.445 1 71.75 4 GLU B N 1
ATOM 752 C CA . GLU B 1 4 ? 3.096 16.312 -9.156 1 71.75 4 GLU B CA 1
ATOM 753 C C . GLU B 1 4 ? 3.07 15.961 -7.676 1 71.75 4 GLU B C 1
ATOM 755 O O . GLU B 1 4 ? 4.121 15.805 -7.051 1 71.75 4 GLU B O 1
ATOM 760 N N . ASN B 1 5 ? 1.926 16.375 -7.027 1 84.81 5 ASN B N 1
ATOM 761 C CA . ASN B 1 5 ? 1.688 16.078 -5.617 1 84.81 5 ASN B CA 1
ATOM 762 C C . ASN B 1 5 ? 1.802 14.594 -5.328 1 84.81 5 ASN B C 1
ATOM 764 O O . ASN B 1 5 ? 0.952 13.805 -5.754 1 84.81 5 ASN B O 1
ATOM 768 N N . ARG B 1 6 ? 2.965 14.211 -4.84 1 87.56 6 ARG B N 1
ATOM 769 C CA . ARG B 1 6 ? 3.254 12.805 -4.57 1 87.56 6 ARG B CA 1
ATOM 770 C C . ARG B 1 6 ? 2.16 12.172 -3.715 1 87.56 6 ARG B C 1
ATOM 772 O O . ARG B 1 6 ? 1.771 11.023 -3.941 1 87.56 6 ARG B O 1
ATOM 779 N N . CYS B 1 7 ? 1.575 13.008 -2.84 1 89.62 7 CYS B N 1
ATOM 780 C CA . CYS B 1 7 ? 0.563 12.5 -1.922 1 89.62 7 CYS B CA 1
ATOM 781 C C . CYS B 1 7 ? -0.719 12.141 -2.666 1 89.62 7 CYS B C 1
ATOM 783 O O . CYS B 1 7 ? -1.316 11.094 -2.418 1 89.62 7 CYS B O 1
ATOM 785 N N . ILE B 1 8 ? -1.043 13.008 -3.545 1 91.69 8 ILE B N 1
ATOM 786 C CA . ILE B 1 8 ? -2.27 12.781 -4.305 1 91.69 8 ILE B CA 1
ATOM 787 C C . ILE B 1 8 ? -2.092 11.586 -5.23 1 91.69 8 ILE B C 1
ATOM 789 O O . ILE B 1 8 ? -2.98 10.734 -5.336 1 91.69 8 ILE B O 1
ATOM 793 N N . GLU B 1 9 ? -0.955 11.539 -5.84 1 93.06 9 GLU B N 1
ATOM 794 C CA . GLU B 1 9 ? -0.685 10.438 -6.754 1 93.06 9 GLU B CA 1
ATOM 795 C C . GLU B 1 9 ? -0.673 9.094 -6.02 1 93.06 9 GLU B C 1
ATOM 797 O O . GLU B 1 9 ? -1.247 8.117 -6.492 1 93.06 9 GLU B O 1
ATOM 802 N N . ARG B 1 10 ? -0.067 9.109 -4.867 1 92.69 10 ARG B N 1
ATOM 803 C CA . ARG B 1 10 ? -0.01 7.887 -4.07 1 92.69 10 ARG B CA 1
ATOM 804 C C . ARG B 1 10 ? -1.395 7.5 -3.562 1 92.69 10 ARG B C 1
ATOM 806 O O . ARG B 1 10 ? -1.71 6.316 -3.447 1 92.69 10 ARG B O 1
ATOM 813 N N . PHE B 1 11 ? -2.182 8.484 -3.328 1 92.75 11 PHE B N 1
ATOM 814 C CA . PHE B 1 11 ? -3.545 8.219 -2.887 1 92.75 11 PHE B CA 1
ATOM 815 C C . PHE B 1 11 ? -4.352 7.551 -3.996 1 92.75 11 PHE B C 1
ATOM 817 O O . PHE B 1 11 ? -5.059 6.57 -3.756 1 92.75 11 PHE B O 1
ATOM 824 N N . VAL B 1 12 ? -4.234 8.07 -5.121 1 93.75 12 VAL B N 1
ATOM 825 C CA . VAL B 1 12 ? -4.938 7.516 -6.273 1 93.75 12 VAL B CA 1
ATOM 826 C C . VAL B 1 12 ? -4.469 6.086 -6.527 1 93.75 12 VAL B C 1
ATOM 828 O O . VAL B 1 12 ? -5.285 5.188 -6.75 1 93.75 12 VAL B O 1
ATOM 831 N N . PHE B 1 13 ? -3.221 5.871 -6.449 1 94 13 PHE B N 1
ATOM 832 C CA . PHE B 1 13 ? -2.643 4.543 -6.625 1 94 13 PHE B CA 1
ATOM 833 C C . PHE B 1 13 ? -3.197 3.568 -5.594 1 94 13 PHE B C 1
ATOM 835 O O . PHE B 1 13 ? -3.637 2.471 -5.941 1 94 13 PHE B O 1
ATOM 842 N N . ASN B 1 14 ? -3.172 4.027 -4.371 1 92.56 14 ASN B N 1
ATOM 843 C CA . ASN B 1 14 ? -3.582 3.158 -3.275 1 92.56 14 ASN B CA 1
ATOM 844 C C . ASN B 1 14 ? -5.078 2.865 -3.32 1 92.56 14 ASN B C 1
ATOM 846 O O . ASN B 1 14 ? -5.52 1.804 -2.881 1 92.56 14 ASN B O 1
ATOM 850 N N . THR B 1 15 ? -5.883 3.734 -3.895 1 91.5 15 THR B N 1
ATOM 851 C CA . THR B 1 15 ? -7.332 3.57 -3.898 1 91.5 15 THR B CA 1
ATOM 852 C C . THR B 1 15 ? -7.805 2.973 -5.223 1 91.5 15 THR B C 1
ATOM 854 O O . THR B 1 15 ? -8.984 2.662 -5.379 1 91.5 15 THR B O 1
ATOM 857 N N . TRP B 1 16 ? -6.875 2.791 -6.098 1 93.19 16 TRP B N 1
ATOM 858 C CA . TRP B 1 16 ? -7.227 2.197 -7.383 1 93.19 16 TRP B CA 1
ATOM 859 C C . TRP B 1 16 ? -7.676 0.75 -7.211 1 93.19 16 TRP B C 1
ATOM 861 O O . TRP B 1 16 ? -7.023 -0.029 -6.508 1 93.19 16 TRP B O 1
ATOM 871 N N . GLN B 1 17 ? -8.805 0.459 -7.766 1 91.62 17 GLN B N 1
ATOM 872 C CA . GLN B 1 17 ? -9.344 -0.892 -7.672 1 91.62 17 GLN B CA 1
ATOM 873 C C . GLN B 1 17 ? -9.648 -1.464 -9.055 1 91.62 17 GLN B C 1
ATOM 875 O O . GLN B 1 17 ? -10 -0.725 -9.969 1 91.62 17 GLN B O 1
ATOM 880 N N . GLN B 1 18 ? -9.578 -2.754 -9.055 1 92.25 18 GLN B N 1
ATOM 881 C CA . GLN B 1 18 ? -9.922 -3.438 -10.297 1 92.25 18 GLN B CA 1
ATOM 882 C C . GLN B 1 18 ? -11.414 -3.352 -10.578 1 92.25 18 GLN B C 1
ATOM 884 O O . GLN B 1 18 ? -12.234 -3.627 -9.703 1 92.25 18 GLN B O 1
ATOM 889 N N . GLN B 1 19 ? -11.734 -2.934 -11.82 1 90.38 19 GLN B N 1
ATOM 890 C CA . GLN B 1 19 ? -13.133 -2.828 -12.219 1 90.38 19 GLN B CA 1
ATOM 891 C C . GLN B 1 19 ? -13.711 -4.199 -12.562 1 90.38 19 GLN B C 1
ATOM 893 O O . GLN B 1 19 ? -12.977 -5.102 -12.969 1 90.38 19 GLN B O 1
ATOM 898 N N . PRO B 1 20 ? -15.047 -4.246 -12.328 1 87.88 20 PRO B N 1
ATOM 899 C CA . PRO B 1 20 ? -15.672 -5.516 -12.703 1 87.88 20 PRO B CA 1
ATOM 900 C C . PRO B 1 20 ? -15.477 -5.863 -14.172 1 87.88 20 PRO B C 1
ATOM 902 O O . PRO B 1 20 ? -15.758 -5.039 -15.047 1 87.88 20 PRO B O 1
ATOM 905 N N . GLY B 1 21 ? -14.961 -6.926 -14.469 1 87.94 21 GLY B N 1
ATOM 906 C CA . GLY B 1 21 ? -14.75 -7.359 -15.836 1 87.94 21 GLY B CA 1
ATOM 907 C C . GLY B 1 21 ? -13.406 -6.953 -16.391 1 87.94 21 GLY B C 1
ATOM 908 O O . GLY B 1 21 ? -13.062 -7.309 -17.531 1 87.94 21 GLY B O 1
ATOM 909 N N . GLU B 1 22 ? -12.68 -6.195 -15.688 1 93.12 22 GLU B N 1
ATOM 910 C CA . GLU B 1 22 ? -11.352 -5.781 -16.125 1 93.12 22 GLU B CA 1
ATOM 911 C C . GLU B 1 22 ? -10.336 -6.906 -15.945 1 93.12 22 GLU B C 1
ATOM 913 O O . GLU B 1 22 ? -10.164 -7.426 -14.844 1 93.12 22 GLU B O 1
ATOM 918 N N . PRO B 1 23 ? -9.812 -7.273 -17.141 1 93.06 23 PRO B N 1
ATOM 919 C CA . PRO B 1 23 ? -8.773 -8.289 -17 1 93.06 23 PRO B CA 1
ATOM 920 C C . PRO B 1 23 ? -7.633 -7.855 -16.094 1 93.06 23 PRO B C 1
ATOM 922 O O . PRO B 1 23 ? -7.266 -6.676 -16.078 1 93.06 23 PRO B O 1
ATOM 925 N N . VAL B 1 24 ? -7.098 -8.797 -15.367 1 94 24 VAL B N 1
ATOM 926 C CA . VAL B 1 24 ? -6.039 -8.531 -14.398 1 94 24 VAL B CA 1
ATOM 927 C C . VAL B 1 24 ? -4.848 -7.879 -15.102 1 94 24 VAL B C 1
ATOM 929 O O . VAL B 1 24 ? -4.188 -7.008 -14.531 1 94 24 VAL B O 1
ATOM 932 N N . ALA B 1 25 ? -4.527 -8.273 -16.297 1 93.94 25 ALA B N 1
ATOM 933 C CA . ALA B 1 25 ? -3.402 -7.711 -17.047 1 93.94 25 ALA B CA 1
ATOM 934 C C . ALA B 1 25 ? -3.578 -6.211 -17.25 1 93.94 25 ALA B C 1
ATOM 936 O O . ALA B 1 25 ? -2.621 -5.445 -17.125 1 93.94 25 ALA B O 1
ATOM 937 N N . GLU B 1 26 ? -4.797 -5.832 -17.516 1 95.19 26 GLU B N 1
ATOM 938 C CA . GLU B 1 26 ? -5.094 -4.414 -17.703 1 95.19 26 GLU B CA 1
ATOM 939 C C . GLU B 1 26 ? -5.051 -3.664 -16.375 1 95.19 26 GLU B C 1
ATOM 941 O O . GLU B 1 26 ? -4.555 -2.537 -16.297 1 95.19 26 GLU B O 1
ATOM 946 N N . PHE B 1 27 ? -5.637 -4.336 -15.414 1 95 27 PHE B N 1
ATOM 947 C CA . PHE B 1 27 ? -5.629 -3.762 -14.07 1 95 27 PHE B CA 1
ATOM 948 C C . PHE B 1 27 ? -4.207 -3.484 -13.609 1 95 27 PHE B C 1
ATOM 950 O O . PHE B 1 27 ? -3.902 -2.383 -13.148 1 95 27 PHE B O 1
ATOM 957 N N . VAL B 1 28 ? -3.301 -4.418 -13.812 1 95.44 28 VAL B N 1
ATOM 958 C CA . VAL B 1 28 ? -1.914 -4.297 -13.375 1 95.44 28 VAL B CA 1
ATOM 959 C C . VAL B 1 28 ? -1.206 -3.221 -14.188 1 95.44 28 VAL B C 1
ATOM 961 O O . VAL B 1 28 ? -0.387 -2.467 -13.656 1 95.44 28 VAL B O 1
ATOM 964 N N . ALA B 1 29 ? -1.524 -3.172 -15.453 1 95.81 29 ALA B N 1
ATOM 965 C CA . ALA B 1 29 ? -0.946 -2.125 -16.297 1 95.81 29 ALA B CA 1
ATOM 966 C C . ALA B 1 29 ? -1.32 -0.739 -15.781 1 95.81 29 ALA B C 1
ATOM 968 O O . ALA B 1 29 ? -0.489 0.172 -15.766 1 95.81 29 ALA B O 1
ATOM 969 N N . ASP B 1 30 ? -2.553 -0.657 -15.391 1 96 30 ASP B N 1
ATOM 970 C CA . ASP B 1 30 ? -3.014 0.605 -14.82 1 96 30 ASP B CA 1
ATOM 971 C C . ASP B 1 30 ? -2.271 0.926 -13.523 1 96 30 ASP B C 1
ATOM 973 O O . ASP B 1 30 ? -1.834 2.061 -13.32 1 96 30 ASP B O 1
ATOM 977 N N . LEU B 1 31 ? -2.074 -0.09 -12.688 1 95.19 31 LEU B N 1
ATOM 978 C CA . LEU B 1 31 ? -1.378 0.095 -11.422 1 95.19 31 LEU B CA 1
ATOM 979 C C . LEU B 1 31 ? 0.065 0.53 -11.648 1 95.19 31 LEU B C 1
ATOM 981 O O . LEU B 1 31 ? 0.557 1.442 -10.977 1 95.19 31 LEU B O 1
ATOM 985 N N . LEU B 1 32 ? 0.725 -0.065 -12.609 1 95.5 32 LEU B N 1
ATOM 986 C CA . LEU B 1 32 ? 2.111 0.268 -12.922 1 95.5 32 LEU B CA 1
ATOM 987 C C . LEU B 1 32 ? 2.219 1.682 -13.484 1 95.5 32 LEU B C 1
ATOM 989 O O . LEU B 1 32 ? 3.176 2.4 -13.188 1 95.5 32 LEU B O 1
ATOM 993 N N . ARG B 1 33 ? 1.284 1.99 -14.211 1 95.06 33 ARG B N 1
ATOM 994 C CA . ARG B 1 33 ? 1.243 3.346 -14.75 1 95.06 33 ARG B CA 1
ATOM 995 C C . ARG B 1 33 ? 1.078 4.371 -13.633 1 95.06 33 ARG B C 1
ATOM 997 O O . ARG B 1 33 ? 1.801 5.371 -13.586 1 95.06 33 ARG B O 1
ATOM 1004 N N . LEU B 1 34 ? 0.133 4.07 -12.789 1 94.69 34 LEU B N 1
ATOM 1005 C CA . LEU B 1 34 ? -0.1 4.961 -11.664 1 94.69 34 LEU B CA 1
ATOM 1006 C C . LEU B 1 34 ? 1.121 5.016 -10.75 1 94.69 34 LEU B C 1
ATOM 1008 O O . LEU B 1 34 ? 1.512 6.094 -10.289 1 94.69 34 LEU B O 1
ATOM 1012 N N . ALA B 1 35 ? 1.748 3.891 -10.484 1 94.25 35 ALA B N 1
ATOM 1013 C CA . ALA B 1 35 ? 2.916 3.793 -9.609 1 94.25 35 ALA B CA 1
ATOM 1014 C C . ALA B 1 35 ? 4.07 4.641 -10.148 1 94.25 35 ALA B C 1
ATOM 1016 O O . ALA B 1 35 ? 4.879 5.152 -9.375 1 94.25 35 ALA B O 1
ATOM 1017 N N . SER B 1 36 ? 4.156 4.777 -11.469 1 92.88 36 SER B N 1
ATOM 1018 C CA . SER B 1 36 ? 5.25 5.5 -12.102 1 92.88 36 SER B CA 1
ATOM 1019 C C . SER B 1 36 ? 5.219 6.984 -11.75 1 92.88 36 SER B C 1
ATOM 1021 O O . SER B 1 36 ? 6.234 7.672 -11.836 1 92.88 36 SER B O 1
ATOM 1023 N N . THR B 1 37 ? 4.074 7.449 -11.258 1 92 37 THR B N 1
ATOM 1024 C CA . THR B 1 37 ? 3.936 8.859 -10.922 1 92 37 THR B CA 1
ATOM 1025 C C . THR B 1 37 ? 4.02 9.07 -9.414 1 92 37 THR B C 1
ATOM 1027 O O . THR B 1 37 ? 3.967 10.203 -8.938 1 92 37 THR B O 1
ATOM 1030 N N . CYS B 1 38 ? 4.223 8.07 -8.641 1 92.44 38 CYS B N 1
ATOM 1031 C CA . CYS B 1 38 ? 4.18 8.125 -7.184 1 92.44 38 CYS B CA 1
ATOM 1032 C C . CYS B 1 38 ? 5.562 8.406 -6.605 1 92.44 38 CYS B C 1
ATOM 1034 O O . CYS B 1 38 ? 5.711 8.594 -5.398 1 92.44 38 CYS B O 1
ATOM 1036 N N . GLN B 1 39 ? 6.578 8.414 -7.418 1 90.75 39 GLN B N 1
ATOM 1037 C CA . GLN B 1 39 ? 7.957 8.656 -7.008 1 90.75 39 GLN B CA 1
ATOM 1038 C C . GLN B 1 39 ? 8.43 7.613 -6 1 90.75 39 GLN B C 1
ATOM 1040 O O . GLN B 1 39 ? 9.07 7.949 -5.004 1 90.75 39 GLN B O 1
ATOM 1045 N N . PHE B 1 40 ? 8.164 6.418 -6.223 1 91.5 40 PHE B N 1
ATOM 1046 C CA . PHE B 1 40 ? 8.594 5.34 -5.34 1 91.5 40 PHE B CA 1
ATOM 1047 C C . PHE B 1 40 ? 10.102 5.141 -5.426 1 91.5 40 PHE B C 1
ATOM 1049 O O . PHE B 1 40 ? 10.711 4.539 -4.535 1 91.5 40 PHE B O 1
ATOM 1056 N N . GLU B 1 41 ? 10.656 5.602 -6.484 1 88.31 41 GLU B N 1
ATOM 1057 C CA . GLU B 1 41 ? 12.102 5.477 -6.676 1 88.31 41 GLU B CA 1
ATOM 1058 C C . GLU B 1 41 ? 12.867 6.309 -5.652 1 88.31 41 GLU B C 1
ATOM 1060 O O . GLU B 1 41 ? 14.07 6.117 -5.469 1 88.31 41 GLU B O 1
ATOM 1065 N N . LYS B 1 42 ? 12.141 7.238 -5.074 1 87.06 42 LYS B N 1
ATOM 1066 C CA . LYS B 1 42 ? 12.773 8.094 -4.074 1 87.06 42 LYS B CA 1
ATOM 1067 C C . LYS B 1 42 ? 12.734 7.441 -2.695 1 87.06 42 LYS B C 1
ATOM 1069 O O . LYS B 1 42 ? 13.336 7.953 -1.746 1 87.06 42 LYS B O 1
ATOM 1074 N N . LEU B 1 43 ? 12.078 6.355 -2.625 1 89.88 43 LEU B N 1
ATOM 1075 C CA . LEU B 1 43 ? 12 5.652 -1.348 1 89.88 43 LEU B CA 1
ATOM 1076 C C . LEU B 1 43 ? 13.344 5.043 -0.978 1 89.88 43 LEU B C 1
ATOM 1078 O O . LEU B 1 43 ? 14.047 4.512 -1.841 1 89.88 43 LEU B O 1
ATOM 1082 N N . THR B 1 44 ? 13.805 5.316 0.194 1 89.69 44 THR B N 1
ATOM 1083 C CA . THR B 1 44 ? 15.031 4.754 0.741 1 89.69 44 THR B CA 1
ATOM 1084 C C . THR B 1 44 ? 14.719 3.756 1.854 1 89.69 44 THR B C 1
ATOM 1086 O O . THR B 1 44 ? 13.617 3.754 2.402 1 89.69 44 THR B O 1
ATOM 1089 N N . PRO B 1 45 ? 15.602 2.844 2.082 1 89.19 45 PRO B N 1
ATOM 1090 C CA . PRO B 1 45 ? 15.391 1.891 3.172 1 89.19 45 PRO B CA 1
ATOM 1091 C C . PRO B 1 45 ? 15.07 2.574 4.5 1 89.19 45 PRO B C 1
ATOM 1093 O O . PRO B 1 45 ? 14.398 1.991 5.352 1 89.19 45 PRO B O 1
ATOM 1096 N N . GLU B 1 46 ? 15.562 3.83 4.625 1 89 46 GLU B N 1
ATOM 1097 C CA . GLU B 1 46 ? 15.375 4.562 5.875 1 89 46 GLU B CA 1
ATOM 1098 C C . GLU B 1 46 ? 13.984 5.188 5.953 1 89 46 GLU B C 1
ATOM 1100 O O . GLU B 1 46 ? 13.453 5.387 7.047 1 89 46 GLU B O 1
ATOM 1105 N N . ASN B 1 47 ? 13.391 5.457 4.863 1 91.44 47 ASN B N 1
ATOM 1106 C CA . ASN B 1 47 ? 12.141 6.203 4.879 1 91.44 47 ASN B CA 1
ATOM 1107 C C . ASN B 1 47 ? 10.992 5.383 4.293 1 91.44 47 ASN B C 1
ATOM 1109 O O . ASN B 1 47 ? 9.828 5.789 4.367 1 91.44 47 ASN B O 1
ATOM 1113 N N . VAL B 1 48 ? 11.273 4.242 3.758 1 92.31 48 VAL B N 1
ATOM 1114 C CA . VAL B 1 48 ? 10.297 3.441 3.021 1 92.31 48 VAL B CA 1
ATOM 1115 C C . VAL B 1 48 ? 9.164 3.016 3.953 1 92.31 48 VAL B C 1
ATOM 1117 O O . VAL B 1 48 ? 7.992 3.074 3.58 1 92.31 48 VAL B O 1
ATOM 1120 N N . ASN B 1 49 ? 9.469 2.625 5.172 1 93.69 49 ASN B N 1
ATOM 1121 C CA . ASN B 1 49 ? 8.445 2.209 6.125 1 93.69 49 ASN B CA 1
ATOM 1122 C C . ASN B 1 49 ? 7.504 3.357 6.473 1 93.69 49 ASN B C 1
ATOM 1124 O O . ASN B 1 49 ? 6.289 3.17 6.547 1 93.69 49 ASN B O 1
ATOM 1128 N N . ASP B 1 50 ? 8.078 4.539 6.594 1 93.69 50 ASP B N 1
ATOM 1129 C CA . ASP B 1 50 ? 7.293 5.73 6.918 1 93.69 50 ASP B CA 1
ATOM 1130 C C . ASP B 1 50 ? 6.379 6.117 5.762 1 93.69 50 ASP B C 1
ATOM 1132 O O . ASP B 1 50 ? 5.203 6.426 5.965 1 93.69 50 ASP B O 1
ATOM 1136 N N . GLU B 1 51 ? 6.945 6.055 4.613 1 92.38 51 GLU B N 1
ATOM 1137 C CA . GLU B 1 51 ? 6.219 6.48 3.42 1 92.38 51 GLU B CA 1
ATOM 1138 C C . GLU B 1 51 ? 5.066 5.531 3.111 1 92.38 51 GLU B C 1
ATOM 1140 O O . GLU B 1 51 ? 3.957 5.969 2.799 1 92.38 51 GLU B O 1
ATOM 1145 N N . LEU B 1 52 ? 5.316 4.258 3.219 1 92.69 52 LEU B N 1
ATOM 1146 C CA . LEU B 1 52 ? 4.281 3.268 2.943 1 92.69 52 LEU B CA 1
ATOM 1147 C C . LEU B 1 52 ? 3.193 3.307 4.012 1 92.69 52 LEU B C 1
ATOM 1149 O O . LEU B 1 52 ? 2.008 3.176 3.703 1 92.69 52 LEU B O 1
ATOM 1153 N N . SER B 1 53 ? 3.576 3.492 5.184 1 94.56 53 SER B N 1
ATOM 1154 C CA . SER B 1 53 ? 2.619 3.604 6.281 1 94.56 53 SER B CA 1
ATOM 1155 C C . SER B 1 53 ? 1.764 4.859 6.141 1 94.56 53 SER B C 1
ATOM 1157 O O . SER B 1 53 ? 0.572 4.84 6.457 1 94.56 53 SER B O 1
ATOM 1159 N N . LEU B 1 54 ? 2.438 5.957 5.742 1 94.19 54 LEU B N 1
ATOM 1160 C CA . LEU B 1 54 ? 1.716 7.203 5.492 1 94.19 54 LEU B CA 1
ATOM 1161 C C . LEU B 1 54 ? 0.606 6.988 4.469 1 94.19 54 LEU B C 1
ATOM 1163 O O . LEU B 1 54 ? -0.513 7.473 4.648 1 94.19 54 LEU B O 1
ATOM 1167 N N . GLY B 1 55 ? 0.927 6.254 3.438 1 91.88 55 GLY B N 1
ATOM 1168 C CA . GLY B 1 55 ? -0.086 5.934 2.443 1 91.88 55 GLY B CA 1
ATOM 1169 C C . GLY B 1 55 ? -1.267 5.176 3.018 1 91.88 55 GLY B C 1
ATOM 1170 O O . GLY B 1 55 ? -2.42 5.52 2.754 1 91.88 55 GLY B O 1
ATOM 1171 N N . LYS B 1 56 ? -0.897 4.219 3.82 1 92.5 56 LYS B N 1
ATOM 1172 C CA . LYS B 1 56 ? -1.932 3.408 4.457 1 92.5 56 LYS B CA 1
ATOM 1173 C C . LYS B 1 56 ? -2.795 4.254 5.391 1 92.5 56 LYS B C 1
ATOM 1175 O O . LYS B 1 56 ? -4.012 4.066 5.453 1 92.5 56 LYS B O 1
ATOM 1180 N N . LEU B 1 57 ? -2.174 5.09 6.094 1 94.06 57 LEU B N 1
ATOM 1181 C CA . LEU B 1 57 ? -2.875 5.973 7.02 1 94.06 57 LEU B CA 1
ATOM 1182 C C . LEU B 1 57 ? -3.855 6.875 6.277 1 94.06 57 LEU B C 1
ATOM 1184 O O . LEU B 1 57 ? -5.023 6.973 6.656 1 94.06 57 LEU B O 1
ATOM 1188 N N . VAL B 1 58 ? -3.426 7.449 5.215 1 93.62 58 VAL B N 1
ATOM 1189 C CA . VAL B 1 58 ? -4.238 8.391 4.449 1 93.62 58 VAL B CA 1
ATOM 1190 C C . VAL B 1 58 ? -5.438 7.664 3.842 1 93.62 58 VAL B C 1
ATOM 1192 O O . VAL B 1 58 ? -6.562 8.164 3.893 1 93.62 58 VAL B O 1
ATOM 1195 N N . CYS B 1 59 ? -5.219 6.531 3.354 1 90.62 59 CYS B N 1
ATOM 1196 C CA . CYS B 1 59 ? -6.273 5.762 2.705 1 90.62 59 CYS B CA 1
ATOM 1197 C C . CYS B 1 59 ? -7.238 5.184 3.734 1 90.62 59 CYS B C 1
ATOM 1199 O O . CYS B 1 59 ? -8.406 4.949 3.43 1 90.62 59 CYS B O 1
ATOM 1201 N N . GLY B 1 60 ? -6.762 4.996 4.918 1 89.75 60 GLY B N 1
ATOM 1202 C CA . GLY B 1 60 ? -7.562 4.34 5.941 1 89.75 60 GLY B CA 1
ATOM 1203 C C . GLY B 1 60 ? -8.391 5.309 6.758 1 89.75 60 GLY B C 1
ATOM 1204 O O . GLY B 1 60 ? -9.188 4.895 7.605 1 89.75 60 GLY B O 1
ATOM 1205 N N . LEU B 1 61 ? -8.227 6.516 6.527 1 90.88 61 LEU B N 1
ATOM 1206 C CA . LEU B 1 61 ? -8.961 7.512 7.297 1 90.88 61 LEU B CA 1
ATOM 1207 C C . LEU B 1 61 ? -10.422 7.551 6.875 1 90.88 61 LEU B C 1
ATOM 1209 O O . LEU B 1 61 ? -10.734 7.703 5.691 1 90.88 61 LEU B O 1
ATOM 1213 N N . PRO B 1 62 ? -11.328 7.375 7.863 1 85.81 62 PRO B N 1
ATOM 1214 C CA . PRO B 1 62 ? -12.758 7.422 7.539 1 85.81 62 PRO B CA 1
ATOM 1215 C C . PRO B 1 62 ? -13.258 8.844 7.301 1 85.81 62 PRO B C 1
ATOM 1217 O O . PRO B 1 62 ? -14.258 9.039 6.598 1 85.81 62 PRO B O 1
ATOM 1220 N N . ASP B 1 63 ? -12.578 9.82 7.855 1 88.81 63 ASP B N 1
ATOM 1221 C CA . ASP B 1 63 ? -12.977 11.227 7.754 1 88.81 63 ASP B CA 1
ATOM 1222 C C . ASP B 1 63 ? -12.422 11.867 6.488 1 88.81 63 ASP B C 1
ATOM 1224 O O . ASP B 1 63 ? -11.211 12.078 6.371 1 88.81 63 ASP B O 1
ATOM 1228 N N . SER B 1 64 ? -13.359 12.219 5.68 1 92.06 64 SER B N 1
ATOM 1229 C CA . SER B 1 64 ? -12.953 12.797 4.402 1 92.06 64 SER B CA 1
ATOM 1230 C C . SER B 1 64 ? -12.32 14.172 4.586 1 92.06 64 SER B C 1
ATOM 1232 O O . SER B 1 64 ? -11.453 14.57 3.807 1 92.06 64 SER B O 1
ATOM 1234 N N . ALA B 1 65 ? -12.789 14.883 5.59 1 93.5 65 ALA B N 1
ATOM 1235 C CA . ALA B 1 65 ? -12.234 16.203 5.848 1 93.5 65 ALA B CA 1
ATOM 1236 C C . ALA B 1 65 ? -10.758 16.109 6.242 1 93.5 65 ALA B C 1
ATOM 1238 O O . ALA B 1 65 ? -9.938 16.891 5.766 1 93.5 65 ALA B O 1
ATOM 1239 N N . VAL B 1 66 ? -10.492 15.164 7.105 1 93.81 66 VAL B N 1
ATOM 1240 C CA . VAL B 1 66 ? -9.117 14.969 7.559 1 93.81 66 VAL B CA 1
ATOM 1241 C C . VAL B 1 66 ? -8.25 14.5 6.391 1 93.81 66 VAL B C 1
ATOM 1243 O O . VAL B 1 66 ? -7.125 14.969 6.211 1 93.81 66 VAL B O 1
ATOM 1246 N N . ARG B 1 67 ? -8.734 13.641 5.605 1 93.38 67 ARG B N 1
ATOM 1247 C CA . ARG B 1 67 ? -8.039 13.141 4.422 1 93.38 67 ARG B CA 1
ATOM 1248 C C . ARG B 1 67 ? -7.703 14.281 3.467 1 93.38 67 ARG B C 1
ATOM 1250 O O . ARG B 1 67 ? -6.578 14.375 2.971 1 93.38 67 ARG B O 1
ATOM 1257 N N . HIS B 1 68 ? -8.648 15.117 3.23 1 94 68 HIS B N 1
ATOM 1258 C CA . HIS B 1 68 ? -8.453 16.25 2.338 1 94 68 HIS B CA 1
ATOM 1259 C C . HIS B 1 68 ? -7.352 17.172 2.854 1 94 68 HIS B C 1
ATOM 1261 O O . HIS B 1 68 ? -6.535 17.672 2.074 1 94 68 HIS B O 1
ATOM 1267 N N . ARG B 1 69 ? -7.391 17.391 4.094 1 93.62 69 ARG B N 1
ATOM 1268 C CA . ARG B 1 69 ? -6.367 18.219 4.719 1 93.62 69 ARG B CA 1
ATOM 1269 C C . ARG B 1 69 ? -4.977 17.625 4.508 1 93.62 69 ARG B C 1
ATOM 1271 O O . ARG B 1 69 ? -4.027 18.359 4.195 1 93.62 69 ARG B O 1
ATOM 1278 N N . LEU B 1 70 ? -4.859 16.344 4.691 1 94 70 LEU B N 1
ATOM 1279 C CA . LEU B 1 70 ? -3.584 15.672 4.488 1 94 70 LEU B CA 1
ATOM 1280 C C . LEU B 1 70 ? -3.123 15.805 3.039 1 94 70 LEU B C 1
ATOM 1282 O O . LEU B 1 70 ? -1.959 16.109 2.779 1 94 70 LEU B O 1
ATOM 1286 N N . LEU B 1 71 ? -3.975 15.602 2.082 1 93.38 71 LEU B N 1
ATOM 1287 C CA . LEU B 1 71 ? -3.654 15.656 0.661 1 93.38 71 LEU B CA 1
ATOM 1288 C C . LEU B 1 71 ? -3.258 17.062 0.245 1 93.38 71 LEU B C 1
ATOM 1290 O O . LEU B 1 71 ? -2.436 17.25 -0.657 1 93.38 71 LEU B O 1
ATOM 1294 N N . GLU B 1 72 ? -3.834 18.016 0.974 1 91.88 72 GLU B N 1
ATOM 1295 C CA . GLU B 1 72 ? -3.543 19.406 0.68 1 91.88 72 GLU B CA 1
ATOM 1296 C C . GLU B 1 72 ? -2.102 19.766 1.039 1 91.88 72 GLU B C 1
ATOM 1298 O O . GLU B 1 72 ? -1.521 20.688 0.465 1 91.88 72 GLU B O 1
ATOM 1303 N N . GLU B 1 73 ? -1.593 18.984 1.948 1 91.31 73 GLU B N 1
ATOM 1304 C CA . GLU B 1 73 ? -0.206 19.234 2.336 1 91.31 73 GLU B CA 1
ATOM 1305 C C . GLU B 1 73 ? 0.752 18.906 1.195 1 91.31 73 GLU B C 1
ATOM 1307 O O . GLU B 1 73 ? 1.841 19.469 1.104 1 91.31 73 GLU B O 1
ATOM 1312 N N . GLY B 1 74 ? 0.375 18.016 0.325 1 84.94 74 GLY B N 1
ATOM 1313 C CA . GLY B 1 74 ? 1.146 17.672 -0.856 1 84.94 74 GLY B CA 1
ATOM 1314 C C . GLY B 1 74 ? 2.479 17.016 -0.528 1 84.94 74 GLY B C 1
ATOM 1315 O O . GLY B 1 74 ? 2.533 16.047 0.237 1 84.94 74 GL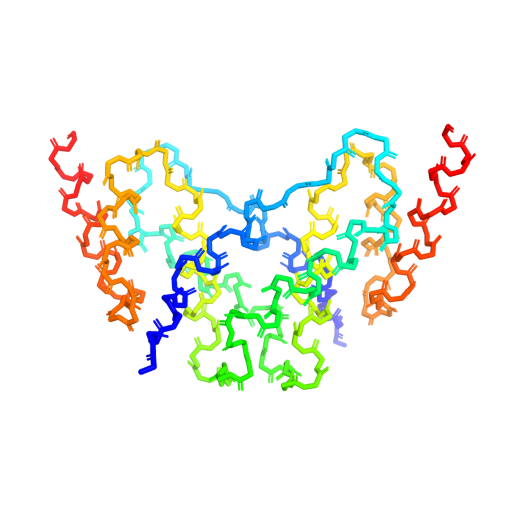Y B O 1
ATOM 1316 N N . ASN B 1 75 ? 3.609 17.641 -1.064 1 85.81 75 ASN B N 1
ATOM 1317 C CA . ASN B 1 75 ? 4.953 17.094 -0.939 1 85.81 75 ASN B CA 1
ATOM 1318 C C . ASN B 1 75 ? 5.539 17.359 0.447 1 85.81 75 ASN B C 1
ATOM 1320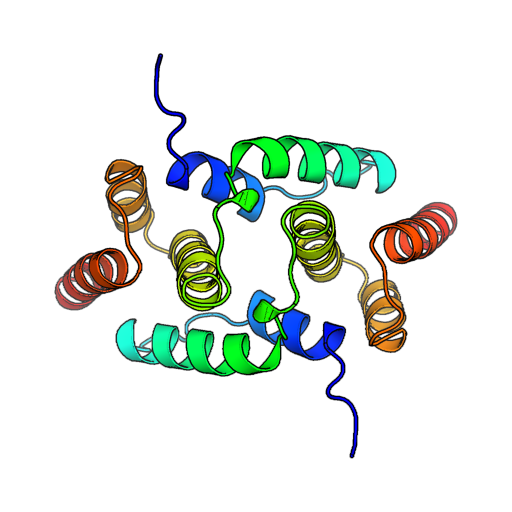 O O . ASN B 1 75 ? 6.539 16.75 0.826 1 85.81 75 ASN B O 1
ATOM 1324 N N . ASN B 1 76 ? 4.828 18.141 1.192 1 88.25 76 ASN B N 1
ATOM 1325 C CA . ASN B 1 76 ? 5.309 18.469 2.529 1 88.25 76 ASN B CA 1
ATOM 1326 C C . ASN B 1 76 ? 4.746 17.516 3.58 1 88.25 76 ASN B C 1
ATOM 1328 O O . ASN B 1 76 ? 5.113 17.578 4.754 1 88.25 76 ASN B O 1
ATOM 1332 N N . LEU B 1 77 ? 3.992 16.641 3.127 1 92.56 77 LEU B N 1
ATOM 1333 C CA . LEU B 1 77 ? 3.348 15.727 4.07 1 92.56 77 LEU B CA 1
ATOM 1334 C C . LEU B 1 77 ? 4.305 14.617 4.496 1 92.56 77 LEU B C 1
ATOM 1336 O O . LEU B 1 77 ? 4.891 13.945 3.65 1 92.56 77 LEU B O 1
ATOM 1340 N N . THR B 1 78 ? 4.625 14.562 5.758 1 93.25 78 THR B N 1
ATOM 1341 C CA . THR B 1 78 ? 5.406 13.477 6.348 1 93.25 78 THR B CA 1
ATOM 1342 C C . THR B 1 78 ? 4.543 12.641 7.293 1 93.25 78 THR B C 1
ATOM 1344 O O . THR B 1 78 ? 3.441 13.055 7.66 1 93.25 78 THR B O 1
ATOM 1347 N N . LEU B 1 79 ? 5 11.508 7.602 1 94.81 79 LEU B N 1
ATOM 1348 C CA . LEU B 1 79 ? 4.27 10.641 8.523 1 94.81 79 LEU B CA 1
ATOM 1349 C C . LEU B 1 79 ? 4.02 11.359 9.852 1 94.81 79 LEU B C 1
ATOM 1351 O O . LEU B 1 79 ? 2.912 11.305 10.383 1 94.81 79 LEU B O 1
ATOM 1355 N N . ASP B 1 80 ? 5.047 12.031 10.328 1 94.81 80 ASP B N 1
ATOM 1356 C CA . ASP B 1 80 ? 4.926 12.758 11.594 1 94.81 80 ASP B CA 1
ATOM 1357 C C . ASP B 1 80 ? 3.861 13.844 11.5 1 94.81 80 ASP B C 1
ATOM 1359 O O . ASP B 1 80 ? 3.043 14 12.414 1 94.81 80 ASP B O 1
ATOM 1363 N N . LYS B 1 81 ? 3.893 14.57 10.453 1 95.19 81 LYS B N 1
ATOM 1364 C CA . LYS B 1 81 ? 2.904 15.625 10.242 1 95.19 81 LYS B CA 1
ATOM 1365 C C . LYS B 1 81 ? 1.499 15.047 10.125 1 95.19 81 LYS B C 1
ATOM 1367 O O . LYS B 1 81 ? 0.543 15.602 10.664 1 95.19 81 LYS B O 1
ATOM 1372 N N . ALA B 1 82 ? 1.359 13.992 9.406 1 95.75 82 ALA B N 1
ATOM 1373 C CA . ALA B 1 82 ? 0.07 13.32 9.242 1 95.75 82 ALA B CA 1
ATOM 1374 C C . ALA B 1 82 ? -0.493 12.875 10.586 1 95.75 82 ALA B C 1
ATOM 1376 O O . ALA B 1 82 ? -1.674 13.086 10.875 1 95.75 82 ALA B O 1
ATOM 1377 N N . ILE B 1 83 ? 0.353 12.297 11.383 1 95.31 83 ILE B N 1
ATOM 1378 C CA . ILE B 1 83 ? -0.058 11.836 12.711 1 95.31 83 ILE B CA 1
ATOM 1379 C C . ILE B 1 83 ? -0.586 13.016 13.523 1 95.31 83 ILE B C 1
ATOM 1381 O O . ILE B 1 83 ? -1.631 12.914 14.172 1 95.31 83 ILE B O 1
ATOM 1385 N N . THR B 1 84 ? 0.147 14.078 13.422 1 95.25 84 THR B N 1
ATOM 1386 C CA . THR B 1 84 ? -0.222 15.273 14.18 1 95.25 84 THR B CA 1
ATOM 1387 C C . THR B 1 84 ? -1.588 15.789 13.742 1 95.25 84 THR B C 1
ATOM 1389 O O . THR B 1 84 ? -2.439 16.094 14.578 1 95.25 84 THR B O 1
ATOM 1392 N N . ILE B 1 85 ? -1.829 15.852 12.508 1 94.81 85 ILE B N 1
ATOM 1393 C CA . ILE B 1 85 ? -3.08 16.359 11.961 1 94.81 85 ILE B CA 1
ATOM 1394 C C . ILE B 1 85 ? -4.23 15.438 12.352 1 94.81 85 ILE B C 1
ATOM 1396 O O . ILE B 1 85 ? -5.281 15.898 12.805 1 94.81 85 ILE B O 1
ATOM 1400 N N . VAL B 1 86 ? -4.039 14.156 12.211 1 94.12 86 VAL B N 1
ATOM 1401 C CA . VAL B 1 86 ? -5.078 13.18 12.5 1 94.12 86 VAL B CA 1
ATOM 1402 C C . VAL B 1 86 ? -5.363 13.156 14 1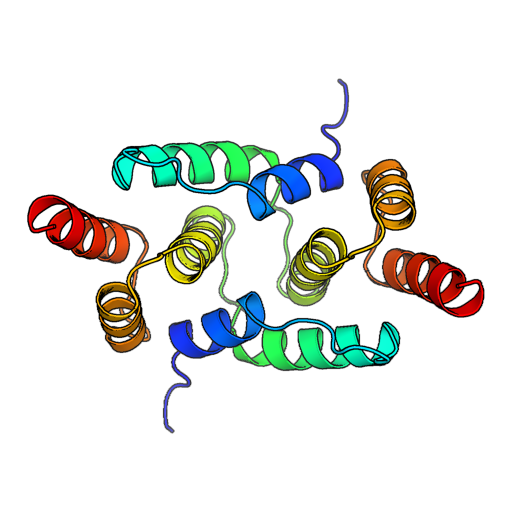 94.12 86 VAL B C 1
ATOM 1404 O O . VAL B 1 86 ? -6.523 13.078 14.414 1 94.12 86 VAL B O 1
ATOM 1407 N N . GLN B 1 87 ? -4.266 13.211 14.711 1 92.69 87 GLN B N 1
ATOM 1408 C CA . GLN B 1 87 ? -4.414 13.234 16.172 1 92.69 87 GLN B CA 1
ATOM 1409 C C . GLN B 1 87 ? -5.254 14.43 16.609 1 92.69 87 GLN B C 1
ATOM 1411 O O . GLN B 1 87 ? -6.082 14.305 17.516 1 92.69 87 GLN B O 1
ATOM 1416 N N . CYS B 1 88 ? -4.988 15.555 16.031 1 92 88 CYS B N 1
ATOM 1417 C CA . CYS B 1 88 ? -5.75 16.766 16.344 1 92 88 CYS B CA 1
ATOM 1418 C C . CYS B 1 88 ? -7.219 16.594 15.961 1 92 88 CYS B C 1
ATOM 1420 O O . CYS B 1 88 ? -8.109 17 16.703 1 92 88 CYS B O 1
ATOM 1422 N N . ALA B 1 89 ? -7.473 15.93 14.867 1 89.19 89 ALA B N 1
ATOM 1423 C CA . ALA B 1 89 ? -8.836 15.695 14.414 1 89.19 89 ALA B CA 1
ATOM 1424 C C . ALA B 1 89 ? -9.562 14.719 15.336 1 89.19 89 ALA B C 1
ATOM 1426 O O . ALA B 1 89 ? -10.758 14.852 15.578 1 89.19 89 ALA B O 1
ATOM 1427 N N . GLU B 1 90 ? -8.859 13.719 15.836 1 87 90 GLU B N 1
ATOM 1428 C CA . GLU B 1 90 ? -9.422 12.734 16.75 1 87 90 GLU B CA 1
ATOM 1429 C C . GLU B 1 90 ? -9.789 13.375 18.094 1 87 90 GLU B C 1
ATOM 1431 O O . GLU B 1 90 ? -10.719 12.93 18.766 1 87 90 GLU B O 1
ATOM 1436 N N . GLN B 1 91 ? -8.953 14.258 18.422 1 85.12 91 GLN B N 1
ATOM 1437 C CA . GLN B 1 91 ? -9.195 14.938 19.703 1 85.12 91 GLN B CA 1
ATOM 1438 C C . GLN B 1 91 ? -10.406 15.859 19.609 1 85.12 91 GLN B C 1
ATOM 1440 O O . GLN B 1 91 ? -11.125 16.047 20.594 1 85.12 91 GLN B O 1
ATOM 1445 N N . VAL B 1 92 ? -10.664 16.359 18.375 1 77.19 92 VAL B N 1
ATOM 1446 C CA . VAL B 1 92 ? -11.758 17.312 18.234 1 77.19 92 VAL B CA 1
ATOM 1447 C C . VAL B 1 92 ? -13.047 16.562 17.875 1 77.19 92 VAL B C 1
ATOM 1449 O O . VAL B 1 92 ? -14.141 17.109 17.984 1 77.19 92 VAL B O 1
ATOM 1452 N N . ALA B 1 93 ? -12.844 15.328 17.391 1 64.88 93 ALA B N 1
ATOM 1453 C CA . ALA B 1 93 ? -14.055 14.555 17.109 1 64.88 93 ALA B CA 1
ATOM 1454 C C . ALA B 1 93 ? -14.648 13.984 18.406 1 64.88 93 ALA B C 1
ATOM 1456 O O . ALA B 1 93 ? -13.945 13.812 19.391 1 64.88 93 ALA B O 1
#

Radius of gyration: 16.57 Å; Cα contacts (8 Å, |Δi|>4): 189; chains: 2; bounding box: 31×43×37 Å

Secondary structure (DSSP, 8-state):
-----HHHHHHHHHH--PPTT--HHHHHHHHHHHHTTTTGGG--TTTHHHHHHHHHHHHH-S-HHHHHHHHHHGGG--HHHHHHHHHHHHHH-/-----HHHHHHHHHH--PPTT--HHHHHHHHHHHHTTTTGGG--TTTHHHHHHHHHHHHH-S-HHHHHHHHHHGGG--HHHHHHHHHHHHHH-

Solvent-accessible surface area (backbone atoms only — not comparable to full-atom values): 10526 Å² total; per-residue (Å²): 124,85,74,75,41,35,42,51,37,40,46,50,46,72,66,60,71,78,53,91,87,54,52,58,72,57,43,50,51,51,43,47,56,40,39,69,60,32,56,60,60,72,54,40,66,87,45,36,51,49,54,54,40,37,52,51,50,54,72,64,48,85,48,63,68,60,38,49,55,51,45,67,46,22,78,72,56,41,50,68,55,46,48,52,54,50,44,53,49,60,68,70,94,127,86,73,76,41,34,42,49,37,40,47,52,48,71,67,58,69,79,51,91,87,54,52,58,71,57,42,48,50,51,45,47,56,40,38,70,60,33,56,60,60,72,53,40,66,87,45,36,53,48,54,54,42,38,52,51,51,53,71,65,49,86,49,63,68,61,39,50,55,51,45,69,46,22,79,73,54,41,48,70,56,48,48,52,54,51,46,53,49,58,69,73,94

pLDDT: mean 90.01, std 9.12, range [35.38, 96.0]

Sequence (186 aa):
MPTENRCIERFVFNTWQQQPGEPVAEFVADLLRLASTCQFEKLTPENVNDELSLGKLVCGLPDSAVRHRLLEEGNNLTLDKAITIVQCAEQVAMPTENRCIERFVFNTWQQQPGEPVAEFVADLLRLASTCQFEKLTPENVNDELSLGKLVCGLPDSAVRHRLLEEGNNLTLDKAITIVQCAEQVA

Organism: Petrolisthes cinctipes (NCBI:txid88211)

Nearest PDB structures (foldseek):
  2fi2-assembly1_A  TM=6.770E-01  e=2.485E-01  Homo sapiens
  2fi2-assembly1_A  TM=6.772E-01  e=2.485E-01  Homo sapiens